Protein AF-A0A7U9X0A5-F1 (afdb_monomer)

Secondary structure (DSSP, 8-state):
-----------------EEE-----HHHHHHHHHHHHHHHTTT----EEEEEEEEEEEEEEE-SHHHHHHHHHHHTT-GGGGGG--GGGGG-EEEEE-TTS-SEEEEE--SHHHHHHHHHHHHHHHHHHT--STT-EEEEEEEEEEE--GGGHHHHEEEETTEEEE-----HHHHHHHHHHHHHHHHHHHHHT---TTS-HHHHHHHTTTTEEEEEEEEEEEEEEEEETTEEEEEEEEEEEE----

Nearest PDB structures (foldseek):
  1nez-assembly1_A  TM=1.675E-01  e=3.669E-01  unclassified
  5wdh-assembly1_A  TM=2.505E-01  e=3.250E+00  Homo sapiens
  1goj-assembly1_A  TM=2.336E-01  e=1.297E+00  Neurospora crassa
  5x3e-assembly2_B  TM=2.684E-01  e=3.860E+00  Caenorhabditis elegans
  6d7g-assembly1_A-2  TM=1.751E-01  e=2.897E+00  Homo sapiens

Structure (mmCIF, N/CA/C/O backbone):
data_AF-A0A7U9X0A5-F1
#
_entry.id   AF-A0A7U9X0A5-F1
#
loop_
_atom_site.group_PDB
_atom_site.id
_atom_site.type_symbol
_atom_site.label_atom_id
_atom_site.label_alt_id
_atom_site.label_comp_id
_atom_site.label_asym_id
_atom_site.label_entity_id
_atom_site.label_seq_id
_atom_site.pdbx_PDB_ins_code
_atom_site.Cartn_x
_atom_site.Cartn_y
_atom_site.Cartn_z
_atom_site.occupancy
_atom_site.B_iso_or_equiv
_atom_site.auth_seq_id
_atom_site.auth_comp_id
_atom_site.auth_asym_id
_atom_site.auth_atom_id
_atom_site.pdbx_PDB_model_num
ATOM 1 N N . MET A 1 1 ? -25.860 8.024 -8.925 1.00 25.98 1 MET A N 1
ATOM 2 C CA . MET A 1 1 ? -25.236 6.968 -8.101 1.00 25.98 1 MET A CA 1
ATOM 3 C C . MET A 1 1 ? -24.326 7.654 -7.106 1.00 25.98 1 MET A C 1
ATOM 5 O O . MET A 1 1 ? -23.393 8.323 -7.526 1.00 25.98 1 MET A O 1
ATOM 9 N N . SER A 1 2 ? -24.703 7.627 -5.829 1.00 25.66 2 SER A N 1
ATOM 10 C CA . SER A 1 2 ? -24.034 8.375 -4.763 1.00 25.66 2 SER A CA 1
ATOM 11 C C . SER A 1 2 ? -22.692 7.720 -4.450 1.00 25.66 2 SER A C 1
ATOM 13 O O . SER A 1 2 ? -22.654 6.605 -3.944 1.00 25.66 2 SER A O 1
ATOM 15 N N . GLN A 1 3 ? -21.599 8.389 -4.804 1.00 30.17 3 GLN A N 1
ATOM 16 C CA . GLN A 1 3 ? -20.241 7.975 -4.473 1.00 30.17 3 GLN A CA 1
ATOM 17 C C . GLN A 1 3 ? -20.017 8.362 -3.005 1.00 30.17 3 GLN A C 1
ATOM 19 O O . GLN A 1 3 ? -19.837 9.539 -2.694 1.00 30.17 3 GLN A O 1
ATOM 24 N N . TYR A 1 4 ? -20.151 7.404 -2.087 1.00 32.50 4 TYR A N 1
ATOM 25 C CA . TYR A 1 4 ? -19.920 7.637 -0.662 1.00 32.50 4 TYR A CA 1
ATOM 26 C C . TYR A 1 4 ? -18.446 8.001 -0.461 1.00 32.50 4 TYR A C 1
ATOM 28 O O . TYR A 1 4 ? -17.571 7.140 -0.479 1.00 32.50 4 TYR A O 1
ATOM 36 N N . ARG A 1 5 ? -18.153 9.294 -0.291 1.00 30.00 5 ARG A N 1
ATOM 37 C CA . ARG A 1 5 ? -16.843 9.749 0.176 1.00 30.00 5 ARG A CA 1
ATOM 38 C C . ARG A 1 5 ? -16.737 9.392 1.650 1.00 30.00 5 ARG A C 1
ATOM 40 O O . ARG A 1 5 ? -17.349 10.032 2.501 1.00 30.00 5 ARG A O 1
ATOM 47 N N . PHE A 1 6 ? -15.974 8.350 1.948 1.00 40.28 6 PHE A N 1
ATOM 48 C CA . PHE A 1 6 ? -15.554 8.078 3.310 1.00 40.28 6 PHE A CA 1
ATOM 49 C C . PHE A 1 6 ? -14.645 9.208 3.777 1.00 40.28 6 PHE A C 1
ATOM 51 O O . PHE A 1 6 ? -13.562 9.412 3.234 1.00 40.28 6 PHE A O 1
ATOM 58 N N . VAL A 1 7 ? -15.058 9.919 4.822 1.00 35.31 7 VAL A N 1
ATOM 59 C CA . VAL A 1 7 ? -14.105 10.686 5.615 1.00 35.31 7 VAL A CA 1
ATOM 60 C C . VAL A 1 7 ? -13.630 9.742 6.701 1.00 35.31 7 VAL A C 1
ATOM 62 O O . VAL A 1 7 ? -14.339 9.508 7.676 1.00 35.31 7 VAL A O 1
ATOM 65 N N . ALA A 1 8 ? -12.437 9.168 6.533 1.00 38.16 8 ALA A N 1
ATOM 66 C CA . ALA A 1 8 ? -11.788 8.383 7.581 1.00 38.16 8 ALA A CA 1
ATOM 67 C C . ALA A 1 8 ? -11.364 9.313 8.755 1.00 38.16 8 ALA A C 1
ATOM 69 O O . ALA A 1 8 ? -10.203 9.606 9.032 1.00 38.16 8 ALA A O 1
ATOM 70 N N . ALA A 1 9 ? -12.340 9.860 9.469 1.00 36.09 9 ALA A N 1
ATOM 71 C CA . ALA A 1 9 ? -12.124 10.825 10.526 1.00 36.09 9 ALA A CA 1
ATOM 72 C C . ALA A 1 9 ? -11.620 10.141 11.809 1.00 36.09 9 ALA A C 1
ATOM 74 O O . ALA A 1 9 ? -12.356 9.461 12.511 1.00 36.09 9 ALA A O 1
ATOM 75 N N . PHE A 1 10 ? -10.365 10.467 12.132 1.00 33.72 10 PHE A N 1
ATOM 76 C CA . PHE A 1 10 ? -9.770 10.562 13.469 1.00 33.72 10 PHE A CA 1
ATOM 77 C C . PHE A 1 10 ? -9.442 9.278 14.245 1.00 33.72 10 PHE A C 1
ATOM 79 O O . PHE A 1 10 ? -10.267 8.662 14.908 1.00 33.72 10 PHE A O 1
ATOM 86 N N . PHE A 1 11 ? -8.134 9.010 14.325 1.00 35.22 11 PHE A N 1
ATOM 87 C CA . PHE A 1 11 ? -7.533 8.094 15.288 1.00 35.22 11 PHE A CA 1
ATOM 88 C C . PHE A 1 11 ? -6.576 8.882 16.182 1.00 35.22 11 PHE A C 1
ATOM 90 O O . PHE A 1 11 ? -5.544 9.378 15.730 1.00 35.22 11 PHE A O 1
ATOM 97 N N . ILE A 1 12 ? -6.899 8.977 17.466 1.00 29.17 12 ILE A N 1
ATOM 98 C CA . ILE A 1 12 ? -5.938 9.330 18.516 1.00 29.17 12 ILE A CA 1
ATOM 99 C C . ILE A 1 12 ? -5.328 8.007 18.985 1.00 29.17 12 ILE A C 1
ATOM 101 O O . ILE A 1 12 ? -6.106 7.097 19.200 1.00 29.17 12 ILE A O 1
ATOM 105 N N . PHE A 1 13 ? -3.993 7.871 19.093 1.00 30.34 13 PHE A N 1
ATOM 106 C CA . PHE A 1 13 ? -3.278 7.109 20.149 1.00 30.34 13 PHE A CA 1
ATOM 107 C C . PHE A 1 13 ? -1.734 7.067 19.931 1.00 30.34 13 PHE A C 1
ATOM 109 O O . PHE A 1 13 ? -1.253 7.177 18.795 1.00 30.34 13 PHE A O 1
ATOM 116 N N . PRO A 1 14 ? -0.940 6.925 21.020 1.00 25.47 14 PRO A N 1
ATOM 117 C CA . PRO A 1 14 ? 0.512 7.118 21.067 1.00 25.47 14 PRO A CA 1
ATOM 118 C C . PRO A 1 14 ? 1.315 5.902 20.573 1.00 25.47 14 PRO A C 1
ATOM 120 O O . PRO A 1 14 ? 0.864 4.761 20.619 1.00 25.47 14 PRO A O 1
ATOM 123 N N . GLY A 1 15 ? 2.557 6.154 20.146 1.00 33.72 15 GLY A N 1
ATOM 124 C CA . GLY A 1 15 ? 3.580 5.128 19.891 1.00 33.72 15 GLY A CA 1
ATOM 125 C C . GLY A 1 15 ? 3.730 4.745 18.419 1.00 33.72 15 GLY A C 1
ATOM 126 O O . GLY A 1 15 ? 2.750 4.692 17.684 1.00 33.72 15 GLY A O 1
ATOM 127 N N . GLN A 1 16 ? 4.962 4.553 17.949 1.00 36.62 16 GLN A N 1
ATOM 128 C CA . GLN A 1 16 ? 5.309 4.159 16.577 1.00 36.62 16 GLN A CA 1
ATOM 129 C C . GLN A 1 16 ? 5.540 2.640 16.565 1.00 36.62 16 GLN A C 1
ATOM 131 O O . GLN A 1 16 ? 6.326 2.137 17.364 1.00 36.62 16 GLN A O 1
ATOM 136 N N . CYS A 1 17 ? 4.833 1.890 15.715 1.00 41.81 17 CYS A N 1
ATOM 137 C CA . CYS A 1 17 ? 5.090 0.4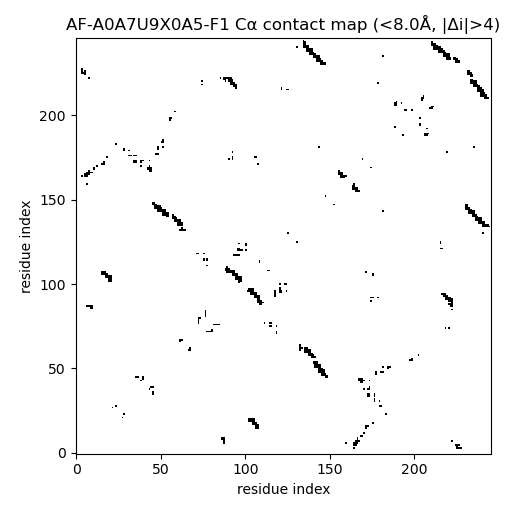58 15.522 1.00 41.81 17 CYS A CA 1
ATOM 138 C C . CYS A 1 17 ? 5.705 0.252 14.138 1.00 41.81 17 CYS A C 1
ATOM 140 O O . CYS A 1 17 ? 5.207 0.805 13.159 1.00 41.81 17 CYS A O 1
ATOM 142 N N . ILE A 1 18 ? 6.781 -0.530 14.080 1.00 46.38 18 ILE A N 1
ATOM 143 C CA . ILE A 1 18 ? 7.518 -0.855 12.859 1.00 46.38 18 ILE A CA 1
ATOM 144 C C . ILE A 1 18 ? 7.377 -2.362 12.630 1.00 46.38 18 ILE A C 1
ATOM 146 O O . ILE A 1 18 ? 7.748 -3.153 13.498 1.00 46.38 18 ILE A O 1
ATOM 150 N N . GLY A 1 19 ? 6.829 -2.760 11.484 1.00 47.59 19 GLY A N 1
ATOM 151 C CA . GLY A 1 19 ? 6.839 -4.141 11.006 1.00 47.59 19 GLY A CA 1
ATOM 152 C C . GLY A 1 19 ? 8.071 -4.392 10.136 1.00 47.59 19 GLY A C 1
ATOM 153 O O . GLY A 1 19 ? 8.461 -3.533 9.354 1.00 47.59 19 GLY A O 1
ATOM 154 N N . LYS A 1 20 ? 8.711 -5.556 10.251 1.00 46.59 20 LYS A N 1
ATOM 155 C CA . LYS A 1 20 ? 9.720 -6.000 9.271 1.00 46.59 20 LYS A CA 1
ATOM 156 C C . LYS A 1 20 ? 9.027 -6.828 8.192 1.00 46.59 20 LYS A C 1
ATOM 158 O O . LYS A 1 20 ? 8.093 -7.558 8.525 1.00 46.59 20 LYS A O 1
ATOM 163 N N . ARG A 1 21 ? 9.502 -6.776 6.941 1.00 47.75 21 ARG A N 1
ATOM 164 C CA . ARG A 1 21 ? 9.106 -7.760 5.923 1.00 47.75 21 ARG A CA 1
ATOM 165 C C . ARG A 1 21 ? 9.516 -9.151 6.423 1.00 47.75 21 ARG A C 1
ATOM 167 O O . ARG A 1 21 ? 10.704 -9.429 6.545 1.00 47.75 21 ARG A O 1
ATOM 174 N N . LYS A 1 22 ? 8.544 -9.997 6.766 1.00 47.34 22 LYS A N 1
ATOM 175 C CA . LYS A 1 22 ? 8.751 -11.436 6.965 1.00 47.34 22 LYS A CA 1
ATOM 176 C C . LYS A 1 22 ? 8.227 -12.146 5.716 1.00 47.34 22 LYS A C 1
ATOM 178 O O . LYS A 1 22 ? 7.193 -11.746 5.181 1.00 47.34 22 LYS A O 1
ATOM 183 N N . GLU A 1 23 ? 8.930 -13.167 5.237 1.00 47.38 23 GLU A N 1
ATOM 184 C CA . GLU A 1 23 ? 8.312 -14.138 4.330 1.00 47.38 23 GLU A CA 1
ATOM 185 C C . GLU A 1 23 ? 7.099 -14.732 5.048 1.00 47.38 23 GLU A C 1
ATOM 187 O O . GLU A 1 23 ? 7.194 -15.156 6.203 1.00 47.38 23 GLU A O 1
ATOM 192 N N . GLY A 1 24 ? 5.933 -14.644 4.408 1.00 47.75 24 GLY A N 1
ATOM 193 C CA . GLY A 1 24 ? 4.658 -15.023 5.001 1.00 47.75 24 GLY A CA 1
ATOM 194 C C . GLY A 1 24 ? 4.556 -16.535 5.138 1.00 47.75 24 GLY A C 1
ATOM 195 O O . GLY A 1 24 ? 3.921 -17.184 4.323 1.00 47.75 24 GLY A O 1
ATOM 196 N N . ASN A 1 25 ? 5.173 -17.112 6.167 1.00 53.12 25 ASN A N 1
ATOM 197 C CA . ASN A 1 25 ? 4.870 -18.478 6.580 1.00 53.12 25 ASN A CA 1
ATOM 198 C C . ASN A 1 25 ? 3.527 -18.479 7.339 1.00 53.12 25 ASN A C 1
ATOM 200 O O . ASN A 1 25 ? 3.235 -17.537 8.083 1.00 53.12 25 ASN A O 1
ATOM 204 N N . VAL A 1 26 ? 2.724 -19.537 7.203 1.00 59.81 26 VAL A N 1
ATOM 205 C CA . VAL A 1 26 ? 1.420 -19.740 7.867 1.00 59.8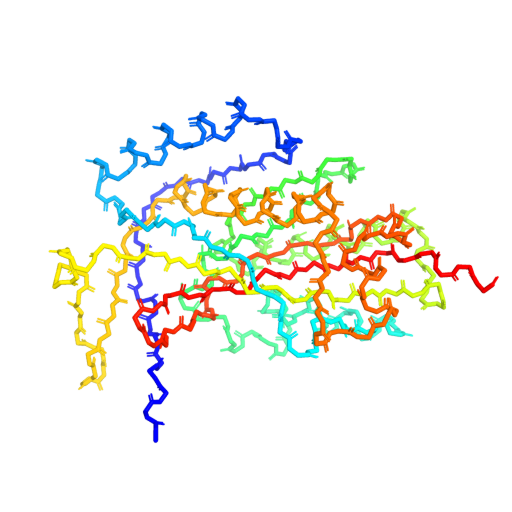1 26 VAL A CA 1
ATOM 206 C C . VAL A 1 26 ? 1.505 -19.498 9.380 1.00 59.81 26 VAL A C 1
ATOM 208 O O . VAL A 1 26 ? 0.585 -18.950 9.990 1.00 59.81 26 VAL A O 1
ATOM 211 N N . GLU A 1 27 ? 2.633 -19.849 9.994 1.00 56.19 27 GLU A N 1
ATOM 212 C CA . GLU A 1 27 ? 2.883 -19.636 11.421 1.00 56.19 27 GLU A CA 1
ATOM 213 C C . GLU A 1 27 ? 2.967 -18.143 11.801 1.00 56.19 27 GLU A C 1
ATOM 215 O O . GLU A 1 27 ? 2.469 -17.738 12.853 1.00 56.19 27 GLU A O 1
ATOM 220 N N . SER A 1 28 ? 3.477 -17.297 10.898 1.00 78.12 28 SER A N 1
ATOM 221 C CA . SER A 1 28 ? 3.539 -15.841 11.080 1.00 78.12 28 SER A CA 1
ATOM 222 C C . SER A 1 28 ? 2.160 -15.176 10.982 1.00 78.12 28 SER A C 1
ATOM 224 O O . SER A 1 28 ? 1.847 -14.303 11.792 1.00 78.12 28 SER A O 1
ATOM 226 N N . LEU A 1 29 ? 1.286 -15.634 10.076 1.00 88.94 29 LEU A N 1
ATOM 227 C CA . LEU A 1 29 ? -0.079 -15.105 9.951 1.00 88.94 29 LEU A CA 1
ATOM 228 C C . LEU A 1 29 ? -0.956 -15.485 11.146 1.00 88.94 29 LEU A C 1
ATOM 230 O O . LEU A 1 29 ? -1.768 -14.677 11.597 1.00 88.94 29 LEU A O 1
ATOM 234 N N . ARG A 1 30 ? -0.756 -16.674 11.731 1.00 88.75 30 ARG A N 1
ATOM 235 C CA . ARG A 1 30 ? -1.430 -17.065 12.983 1.00 88.75 30 ARG A CA 1
ATOM 236 C C . ARG A 1 30 ? -1.043 -16.150 14.143 1.00 88.75 30 ARG A C 1
ATOM 238 O O . ARG A 1 30 ? -1.904 -15.773 14.938 1.00 88.75 30 ARG A O 1
ATOM 245 N N . GLU A 1 31 ? 0.233 -15.776 14.246 1.00 91.12 31 GLU A N 1
ATOM 246 C CA . GLU A 1 31 ? 0.695 -14.817 15.253 1.00 91.12 31 GLU A CA 1
ATOM 247 C C . GLU A 1 31 ? 0.065 -13.434 15.032 1.00 91.12 31 GLU A C 1
ATOM 249 O O . GLU A 1 31 ? -0.472 -12.844 15.975 1.00 91.12 31 GLU A O 1
ATOM 254 N N . VAL A 1 32 ? 0.054 -12.954 13.783 1.00 92.12 32 VAL A N 1
ATOM 255 C CA . VAL A 1 32 ? -0.601 -11.694 13.397 1.00 92.12 32 VAL A CA 1
ATOM 256 C C . VAL A 1 32 ? -2.086 -11.722 13.755 1.00 92.12 32 VAL A C 1
ATOM 258 O O . VAL A 1 32 ? -2.562 -10.792 14.406 1.00 92.12 32 VAL A O 1
ATOM 261 N N . LYS A 1 33 ? -2.803 -12.812 13.450 1.00 93.50 33 LYS A N 1
ATOM 262 C CA . LYS A 1 33 ? -4.213 -12.996 13.826 1.00 93.50 33 LYS A CA 1
ATOM 263 C C . LYS A 1 33 ? -4.424 -12.841 15.331 1.00 93.50 33 LYS A C 1
ATOM 265 O O . LYS A 1 33 ? -5.250 -12.042 15.756 1.00 93.50 33 LYS A O 1
ATOM 270 N N . ARG A 1 34 ? -3.617 -13.524 16.150 1.00 94.19 34 ARG A N 1
ATOM 271 C CA . ARG A 1 34 ? -3.688 -13.426 17.621 1.00 94.19 34 ARG A CA 1
ATOM 272 C C . ARG A 1 34 ? -3.387 -12.019 18.135 1.00 94.19 34 ARG A C 1
ATOM 274 O O . ARG A 1 34 ? -3.862 -11.632 19.203 1.00 94.19 34 ARG A O 1
ATOM 281 N N . VAL A 1 35 ? -2.521 -11.263 17.458 1.00 93.44 35 VAL A N 1
ATOM 282 C CA . VAL A 1 35 ? -2.295 -9.845 17.777 1.00 93.44 35 VAL A CA 1
ATOM 283 C C . VAL A 1 35 ? -3.548 -9.041 17.443 1.00 93.44 35 VAL A C 1
ATOM 285 O O . VAL A 1 35 ? -4.030 -8.327 18.316 1.00 93.44 35 VAL A O 1
ATOM 288 N N . MET A 1 36 ? -4.099 -9.193 16.239 1.00 94.25 36 MET A N 1
ATOM 289 C CA . MET A 1 36 ? -5.300 -8.476 15.801 1.00 94.25 36 MET A CA 1
ATOM 290 C C . MET A 1 36 ? -6.502 -8.759 16.710 1.00 94.25 36 MET A C 1
ATOM 292 O O . MET A 1 36 ? -7.107 -7.816 17.200 1.00 94.25 36 MET A O 1
ATOM 296 N N . GLU A 1 37 ? -6.773 -10.017 17.067 1.00 94.75 37 GLU A N 1
ATOM 297 C CA . GLU A 1 37 ? -7.844 -10.395 18.007 1.00 94.75 37 GLU A CA 1
ATOM 298 C C . GLU A 1 37 ? -7.689 -9.723 19.383 1.00 94.75 37 GLU A C 1
ATOM 300 O O . GLU A 1 37 ? -8.666 -9.292 19.998 1.00 94.75 37 GLU A O 1
ATOM 305 N N . ARG A 1 38 ? -6.454 -9.599 19.889 1.00 94.81 38 ARG A N 1
ATOM 306 C CA . ARG A 1 38 ? -6.182 -8.887 21.149 1.00 94.81 38 ARG A CA 1
ATOM 307 C C . ARG A 1 38 ? -6.391 -7.387 21.021 1.00 94.81 38 ARG A C 1
ATOM 309 O O . ARG A 1 38 ? -6.828 -6.761 21.978 1.00 94.81 38 ARG A O 1
ATOM 316 N N . GLU A 1 39 ? -6.043 -6.806 19.883 1.00 93.50 39 GLU A N 1
ATOM 317 C CA . GLU A 1 39 ? -6.238 -5.380 19.627 1.00 93.50 39 GLU A CA 1
ATOM 318 C C . GLU A 1 39 ? -7.719 -5.055 19.370 1.00 93.50 39 GLU A C 1
ATOM 320 O O . GLU A 1 39 ? -8.176 -3.995 19.794 1.00 93.50 39 GLU A O 1
ATOM 325 N N . ALA A 1 40 ? -8.491 -5.991 18.806 1.00 91.31 40 ALA A N 1
ATOM 326 C CA . ALA A 1 40 ? -9.948 -5.903 18.715 1.00 91.31 40 ALA A CA 1
ATOM 327 C C . ALA A 1 40 ? -10.597 -5.880 20.106 1.00 91.31 40 ALA A C 1
ATOM 329 O O . ALA A 1 40 ? -11.370 -4.980 20.420 1.00 91.31 40 ALA A O 1
ATOM 330 N N . LYS A 1 41 ? -10.166 -6.771 21.013 1.00 92.81 41 LYS A N 1
ATOM 331 C CA . LYS A 1 41 ? -10.586 -6.752 22.431 1.00 92.81 41 LYS A CA 1
ATOM 332 C C . LYS A 1 41 ? -10.244 -5.445 23.164 1.00 92.81 41 LYS A C 1
ATOM 334 O O . LYS A 1 41 ? -10.842 -5.159 24.193 1.00 92.81 41 LYS A O 1
ATOM 339 N N . LYS A 1 42 ? -9.286 -4.659 22.657 1.00 91.88 42 LYS A N 1
ATOM 340 C CA . LYS A 1 42 ? -8.918 -3.330 23.182 1.00 91.88 42 LYS A CA 1
ATOM 341 C C . LYS A 1 42 ? -9.661 -2.175 22.498 1.00 91.88 42 LYS A C 1
ATOM 343 O O . LYS A 1 42 ? -9.312 -1.023 22.734 1.00 91.88 42 LYS A O 1
ATOM 348 N N . GLY A 1 43 ? -10.646 -2.469 21.650 1.00 86.94 43 GLY A N 1
ATOM 349 C CA . GLY A 1 43 ? -11.473 -1.470 20.975 1.00 86.94 43 GLY A CA 1
ATOM 350 C C . GLY A 1 43 ? -11.079 -1.173 19.529 1.00 86.94 43 GLY A C 1
ATOM 351 O O . GLY A 1 43 ? -11.627 -0.241 18.949 1.00 86.94 43 GLY A O 1
ATOM 352 N N . SER A 1 44 ? -10.156 -1.935 18.923 1.00 88.00 44 SER A N 1
ATOM 353 C CA . SER A 1 44 ? -10.009 -1.868 17.462 1.00 88.00 44 SER A CA 1
ATOM 354 C C . SER A 1 44 ? -11.228 -2.506 16.786 1.00 88.00 44 SER A C 1
ATOM 356 O O . SER A 1 44 ? -11.708 -3.550 17.217 1.00 88.00 44 SER A O 1
ATOM 358 N N . CYS A 1 45 ? -11.711 -1.900 15.710 1.00 86.44 45 CYS A N 1
ATOM 359 C CA . CYS A 1 45 ? -12.711 -2.456 14.825 1.00 86.44 45 CYS A CA 1
ATOM 360 C C . CYS A 1 45 ? -12.187 -3.780 14.263 1.00 86.44 45 CYS A C 1
ATOM 362 O O . CYS A 1 45 ? -11.083 -3.798 13.706 1.00 86.44 45 CYS A O 1
ATOM 364 N N . PRO A 1 46 ? -12.954 -4.874 14.384 1.00 88.56 46 PRO A N 1
ATOM 365 C CA . PRO A 1 46 ? -12.563 -6.195 13.914 1.00 88.56 46 PRO A CA 1
ATOM 366 C C . PRO A 1 46 ? -12.707 -6.317 12.385 1.00 88.56 46 PRO A C 1
ATOM 368 O O . PRO A 1 46 ? -13.335 -7.239 11.877 1.00 88.56 46 PRO A O 1
ATOM 371 N N . LEU A 1 47 ? -12.143 -5.364 11.639 1.00 88.75 47 LEU A N 1
ATOM 372 C CA . LEU A 1 47 ? -12.091 -5.408 10.183 1.00 88.75 47 LEU A CA 1
ATOM 373 C C . LEU A 1 47 ? -11.223 -6.599 9.750 1.00 88.75 47 LEU A C 1
ATOM 375 O O . LEU A 1 47 ? -10.142 -6.809 10.313 1.00 88.75 47 LEU A O 1
ATOM 379 N N . MET A 1 48 ? -11.679 -7.367 8.765 1.00 90.44 48 MET A N 1
ATOM 380 C CA . MET A 1 48 ? -11.003 -8.581 8.308 1.00 90.44 48 MET A CA 1
ATOM 381 C C . MET A 1 48 ? -10.647 -8.469 6.833 1.00 90.44 48 MET A C 1
ATOM 383 O O . MET A 1 48 ? -11.466 -8.030 6.039 1.00 90.44 48 MET A O 1
ATOM 387 N N . PHE A 1 49 ? -9.436 -8.879 6.458 1.00 93.56 49 PHE A N 1
ATOM 388 C CA . PHE A 1 49 ? -9.111 -9.086 5.048 1.00 93.56 49 PHE A CA 1
ATOM 389 C C . PHE A 1 49 ? -9.961 -10.231 4.491 1.00 93.56 49 PHE A C 1
ATOM 391 O O . PHE A 1 49 ? -10.070 -11.272 5.140 1.00 93.56 49 PHE A O 1
ATOM 398 N N . ASP A 1 50 ? -10.533 -10.018 3.311 1.00 94.44 50 ASP A N 1
ATOM 399 C CA . ASP A 1 50 ? -11.367 -10.991 2.609 1.00 94.44 50 ASP A CA 1
ATOM 400 C C . ASP A 1 50 ? -10.644 -11.542 1.390 1.00 94.44 50 ASP A C 1
ATOM 402 O O . ASP A 1 50 ? -10.228 -12.701 1.358 1.00 94.44 50 ASP A O 1
ATOM 406 N N . ARG A 1 51 ? -10.425 -10.669 0.406 1.00 94.12 51 ARG A N 1
ATOM 407 C CA . ARG A 1 51 ? -9.862 -11.044 -0.882 1.00 94.12 51 ARG A CA 1
ATOM 408 C C . ARG A 1 51 ? -9.076 -9.912 -1.516 1.00 94.12 51 ARG A C 1
ATOM 410 O O . ARG A 1 51 ? -9.100 -8.756 -1.089 1.00 94.12 51 ARG A O 1
ATOM 417 N N . LEU A 1 52 ? -8.364 -10.301 -2.558 1.00 94.50 52 LEU A N 1
ATOM 418 C CA . LEU A 1 52 ? -7.529 -9.452 -3.378 1.00 94.50 52 LEU A CA 1
ATOM 419 C C . LEU A 1 52 ? -8.106 -9.426 -4.792 1.00 94.50 52 LEU A C 1
ATOM 421 O O . LEU A 1 52 ? -8.432 -10.477 -5.338 1.00 94.50 52 LEU A O 1
ATOM 425 N N . GLU A 1 53 ? -8.214 -8.239 -5.379 1.00 94.44 53 GLU A N 1
ATOM 426 C CA . GLU A 1 53 ? -8.764 -8.047 -6.719 1.00 94.44 53 GLU A CA 1
ATOM 427 C C . GLU A 1 53 ? -7.798 -7.242 -7.594 1.00 94.44 53 GLU A C 1
ATOM 429 O O . GLU A 1 53 ? -7.283 -6.191 -7.195 1.00 94.44 53 GLU A O 1
ATOM 434 N N . PHE A 1 54 ? -7.583 -7.722 -8.818 1.00 94.31 54 PHE A N 1
ATOM 435 C CA . PHE A 1 54 ? -6.927 -6.957 -9.872 1.00 94.31 54 PHE A CA 1
ATOM 436 C C . PHE A 1 54 ? -7.988 -6.198 -10.666 1.00 94.31 54 PHE A C 1
ATOM 438 O O . PHE A 1 54 ? -8.929 -6.802 -11.180 1.00 94.31 54 PHE A O 1
ATOM 445 N N . GLY A 1 55 ? -7.821 -4.879 -10.779 1.00 90.50 55 GLY A N 1
ATOM 446 C CA . GLY A 1 55 ? -8.674 -4.049 -11.629 1.00 90.50 55 GLY A CA 1
ATOM 447 C C . GLY A 1 55 ? -8.501 -4.360 -13.120 1.00 90.50 55 GLY A C 1
ATOM 448 O O . GLY A 1 55 ? -7.787 -5.283 -13.507 1.00 90.50 55 GLY A O 1
ATOM 449 N N . THR A 1 56 ? -9.133 -3.555 -13.974 1.00 88.94 56 THR A N 1
ATOM 450 C CA . THR A 1 56 ? -9.053 -3.708 -15.438 1.00 88.94 56 THR A CA 1
ATOM 451 C C . THR A 1 56 ? -7.719 -3.266 -16.033 1.00 88.94 56 THR A C 1
ATOM 453 O O . THR A 1 56 ? -7.372 -3.708 -17.117 1.00 88.94 56 THR A O 1
ATOM 456 N N . ASN A 1 57 ? -6.994 -2.373 -15.356 1.00 90.69 57 ASN A N 1
ATOM 457 C CA . ASN A 1 57 ? -5.657 -1.930 -15.754 1.00 90.69 57 ASN A CA 1
ATOM 458 C C . ASN A 1 57 ? -4.755 -1.840 -14.510 1.00 90.69 57 ASN A C 1
ATOM 460 O O . ASN A 1 57 ? -4.489 -0.741 -14.010 1.00 90.69 57 ASN A O 1
ATOM 464 N N . PRO A 1 58 ? -4.370 -2.991 -13.933 1.00 94.00 58 PRO A N 1
ATOM 465 C CA . PRO A 1 58 ? -3.650 -3.030 -12.668 1.00 94.00 58 PRO A CA 1
ATOM 466 C C . PRO A 1 58 ? -2.164 -2.687 -12.821 1.00 94.00 58 PRO A C 1
ATOM 468 O O . PRO A 1 58 ? -1.509 -2.441 -11.812 1.00 94.00 58 PRO A O 1
ATOM 471 N N . PHE A 1 59 ? -1.627 -2.643 -14.045 1.00 93.94 59 PHE A N 1
ATOM 472 C CA . PHE A 1 59 ? -0.210 -2.407 -14.312 1.00 93.94 59 PHE A CA 1
ATOM 473 C C . PHE A 1 59 ? 0.007 -1.144 -15.142 1.00 93.94 59 PHE A C 1
ATOM 475 O O . PHE A 1 59 ? -0.556 -0.979 -16.217 1.00 93.94 59 PHE A O 1
ATOM 482 N N . GLN A 1 60 ? 0.887 -0.263 -14.674 1.00 93.25 60 GLN A N 1
ATOM 483 C CA . GLN A 1 60 ? 1.280 0.944 -15.396 1.00 93.25 60 GLN A CA 1
ATOM 484 C C . GLN A 1 60 ? 2.798 1.000 -15.538 1.00 93.25 60 GLN A C 1
ATOM 486 O O . GLN A 1 60 ? 3.525 0.970 -14.544 1.00 93.25 60 GLN A O 1
ATOM 491 N N . THR A 1 61 ? 3.287 1.111 -16.770 1.00 91.31 61 THR A N 1
ATOM 492 C CA . THR A 1 61 ? 4.720 1.274 -17.035 1.00 91.31 61 THR A CA 1
ATOM 493 C C . THR A 1 61 ? 5.181 2.680 -16.648 1.00 91.31 61 THR A C 1
ATOM 495 O O . THR A 1 61 ? 4.528 3.677 -16.963 1.00 91.31 61 THR A O 1
ATOM 498 N N . VAL A 1 62 ? 6.331 2.769 -15.986 1.00 91.69 62 VAL A N 1
ATOM 499 C CA . VAL A 1 62 ? 6.994 4.024 -15.623 1.00 91.69 62 VAL A CA 1
ATOM 500 C C . VAL A 1 62 ? 8.256 4.153 -16.472 1.00 91.69 62 VAL A C 1
ATOM 502 O O . VAL A 1 62 ? 9.223 3.427 -16.273 1.00 91.69 62 VAL A O 1
ATOM 505 N N . THR A 1 63 ? 8.234 5.071 -17.436 1.00 89.06 63 THR A N 1
ATOM 506 C CA . THR A 1 63 ? 9.238 5.150 -18.513 1.00 89.06 63 THR A CA 1
ATOM 507 C C . THR A 1 63 ? 10.333 6.193 -18.281 1.00 89.06 63 THR A C 1
ATOM 509 O O . THR A 1 63 ? 11.184 6.378 -19.142 1.00 89.06 63 THR A O 1
ATOM 512 N N . SER A 1 64 ? 10.309 6.932 -17.167 1.00 91.88 64 SER A N 1
ATOM 513 C CA . SER A 1 64 ? 11.326 7.952 -16.880 1.00 91.88 64 SER A CA 1
ATOM 514 C C . SER A 1 64 ? 11.496 8.228 -15.388 1.00 91.88 64 SER A C 1
ATOM 516 O O . SER A 1 64 ? 10.640 7.882 -14.562 1.00 91.88 64 SER A O 1
ATOM 518 N N . GLU A 1 65 ? 12.596 8.901 -15.046 1.00 92.69 65 GLU A N 1
ATOM 519 C CA . GLU A 1 65 ? 12.870 9.358 -13.685 1.00 92.69 65 GLU A CA 1
ATOM 520 C C . GLU A 1 65 ? 11.828 10.366 -13.197 1.00 92.69 65 GLU A C 1
ATOM 522 O O . GLU A 1 65 ? 11.353 10.258 -12.067 1.00 92.69 65 GLU A O 1
ATOM 527 N N . GLU A 1 66 ? 11.422 11.302 -14.053 1.00 93.88 66 GLU A N 1
ATOM 528 C CA . GLU A 1 66 ? 10.406 12.305 -13.736 1.00 93.88 66 GLU A CA 1
ATOM 529 C C . GLU A 1 66 ? 9.067 11.637 -13.440 1.00 93.88 66 GLU A C 1
ATOM 531 O O . GLU A 1 66 ? 8.399 12.000 -12.467 1.00 93.88 66 GLU A O 1
ATOM 536 N N . LYS A 1 67 ? 8.690 10.623 -14.234 1.00 94.12 67 LYS A N 1
ATOM 537 C CA . LYS A 1 67 ? 7.440 9.897 -14.014 1.00 94.12 67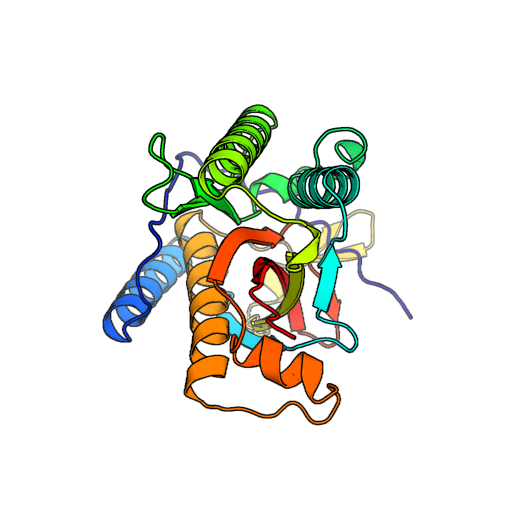 LYS A CA 1
ATOM 538 C C . LYS A 1 67 ? 7.477 9.092 -12.720 1.00 94.12 67 LYS A C 1
ATOM 540 O O . LYS A 1 67 ? 6.501 9.098 -11.971 1.00 94.12 67 LYS A O 1
ATOM 545 N N . LEU A 1 68 ? 8.602 8.442 -12.417 1.00 95.38 68 LEU A N 1
ATOM 546 C CA . LEU A 1 68 ? 8.792 7.755 -11.140 1.00 95.38 68 LEU A CA 1
ATOM 547 C C . LEU A 1 68 ? 8.677 8.733 -9.964 1.00 95.38 68 LEU A C 1
ATOM 549 O O . LEU A 1 68 ? 8.004 8.443 -8.975 1.00 95.38 68 LEU A O 1
ATOM 553 N N . ASP A 1 69 ? 9.319 9.893 -10.064 1.00 95.75 69 ASP A N 1
ATOM 554 C CA . ASP A 1 69 ? 9.280 10.916 -9.026 1.00 95.75 69 ASP A CA 1
ATOM 555 C C . ASP A 1 69 ? 7.879 11.495 -8.819 1.00 95.75 69 ASP A C 1
ATOM 557 O O . ASP A 1 69 ? 7.515 11.806 -7.681 1.00 95.75 69 ASP A O 1
ATOM 561 N N . GLU A 1 70 ? 7.096 11.625 -9.889 1.00 96.62 70 GLU A N 1
ATOM 562 C CA . GLU A 1 70 ? 5.686 11.998 -9.830 1.00 96.62 70 GLU A CA 1
ATOM 563 C C . GLU A 1 70 ? 4.863 10.929 -9.096 1.00 96.62 70 GLU A C 1
ATOM 565 O O . GLU A 1 70 ? 4.161 11.258 -8.138 1.00 96.62 70 GLU A O 1
ATOM 570 N N . VAL A 1 71 ? 5.002 9.651 -9.472 1.00 96.94 71 VAL A N 1
ATOM 571 C CA . VAL A 1 71 ? 4.297 8.527 -8.825 1.00 96.94 71 VAL A CA 1
ATOM 572 C C . VAL A 1 71 ? 4.642 8.452 -7.338 1.00 96.94 71 VAL A C 1
ATOM 574 O O . VAL A 1 71 ? 3.749 8.369 -6.494 1.00 96.94 71 VAL A O 1
ATOM 577 N N . LEU A 1 72 ? 5.927 8.532 -6.985 1.00 97.88 72 LEU A N 1
ATOM 578 C CA . LEU A 1 72 ? 6.369 8.515 -5.590 1.00 97.88 72 LEU A CA 1
ATOM 579 C C . LEU A 1 72 ? 5.840 9.721 -4.808 1.00 97.88 72 LEU A C 1
ATOM 581 O O . LEU A 1 72 ? 5.423 9.572 -3.656 1.00 97.88 72 LEU A O 1
ATOM 585 N N . ALA A 1 73 ? 5.837 10.912 -5.414 1.00 97.06 73 ALA A N 1
ATOM 586 C CA . ALA A 1 73 ? 5.272 12.101 -4.790 1.00 97.06 73 ALA A CA 1
ATOM 587 C C . ALA A 1 73 ? 3.760 11.960 -4.574 1.00 97.06 73 ALA A C 1
ATOM 589 O O . ALA A 1 73 ? 3.268 12.373 -3.526 1.00 97.06 73 ALA A O 1
ATOM 590 N N . TRP A 1 74 ? 3.036 11.336 -5.503 1.00 97.12 74 TRP A N 1
ATOM 591 C CA . TRP A 1 74 ? 1.612 11.058 -5.352 1.00 97.12 74 TRP A CA 1
ATOM 592 C C . TRP A 1 74 ? 1.337 10.036 -4.239 1.00 97.12 74 TRP A C 1
ATOM 594 O O . TRP A 1 74 ? 0.566 10.341 -3.326 1.00 97.12 74 TRP A O 1
ATOM 604 N N . LEU A 1 75 ? 2.015 8.881 -4.235 1.00 96.75 75 LEU A N 1
ATOM 605 C CA . LEU A 1 75 ? 1.850 7.830 -3.215 1.00 96.75 75 LEU A CA 1
ATOM 606 C C . LEU A 1 75 ? 2.158 8.335 -1.796 1.00 96.75 75 LEU A C 1
ATOM 608 O O . LEU A 1 75 ? 1.473 7.998 -0.828 1.00 96.75 75 LEU A O 1
ATOM 612 N N . LEU A 1 76 ? 3.188 9.172 -1.660 1.00 96.81 76 LEU A N 1
ATOM 613 C CA . LEU A 1 76 ? 3.593 9.761 -0.383 1.00 96.81 76 LEU A CA 1
ATOM 614 C C . LEU A 1 76 ? 2.877 11.085 -0.080 1.00 96.81 76 LEU A C 1
ATOM 616 O O . LEU A 1 76 ? 3.122 11.672 0.976 1.00 96.81 76 LEU A O 1
ATOM 620 N N . ARG A 1 77 ? 2.012 11.583 -0.975 1.00 95.81 77 ARG A N 1
ATOM 621 C CA . ARG A 1 77 ? 1.322 12.883 -0.867 1.00 95.81 77 ARG A CA 1
ATOM 622 C C . ARG A 1 77 ? 2.300 14.033 -0.558 1.00 95.81 77 ARG A C 1
ATOM 624 O O . ARG A 1 77 ? 2.130 14.796 0.399 1.00 95.81 77 ARG A O 1
ATOM 631 N N . LEU A 1 78 ? 3.389 14.093 -1.321 1.00 95.56 78 LEU A N 1
ATOM 632 C CA . LEU A 1 78 ? 4.469 15.082 -1.246 1.00 95.56 78 LEU A CA 1
ATOM 633 C C . LEU A 1 78 ? 4.409 16.054 -2.434 1.00 95.56 78 LEU A C 1
ATOM 635 O O . LEU A 1 78 ? 3.637 15.867 -3.370 1.00 95.56 78 LEU A O 1
ATOM 639 N N . LYS A 1 79 ? 5.258 17.091 -2.413 1.00 94.31 79 LYS A N 1
ATOM 640 C CA . LYS A 1 79 ? 5.357 18.103 -3.483 1.00 94.31 79 LYS A CA 1
ATOM 641 C C . LYS A 1 79 ? 3.969 18.693 -3.818 1.00 94.31 79 LYS A C 1
ATOM 643 O O . LYS A 1 79 ? 3.258 19.109 -2.903 1.00 94.31 79 LYS A O 1
ATOM 648 N N . SER A 1 80 ? 3.574 18.707 -5.092 1.00 93.19 80 SER A N 1
ATOM 649 C CA . SER A 1 80 ? 2.261 19.165 -5.576 1.00 93.19 80 SER A CA 1
ATOM 650 C C . SER A 1 80 ? 1.079 18.356 -5.025 1.00 93.19 80 SER A C 1
ATOM 652 O O . SER A 1 80 ? -0.036 18.861 -4.973 1.00 93.19 80 SER A O 1
ATOM 654 N N . PHE A 1 81 ? 1.309 17.132 -4.542 1.00 93.62 81 PHE A N 1
ATOM 655 C CA . PHE A 1 81 ? 0.268 16.252 -4.007 1.00 93.62 81 PHE A CA 1
ATOM 656 C C . PHE A 1 81 ? 0.021 16.432 -2.503 1.00 93.62 81 PHE A C 1
ATOM 658 O O . PHE A 1 81 ? -0.800 15.719 -1.930 1.00 93.62 81 PHE A O 1
ATOM 665 N N . ARG A 1 82 ? 0.688 17.393 -1.843 1.00 90.81 82 ARG A N 1
ATOM 666 C CA . ARG A 1 82 ? 0.477 17.683 -0.409 1.00 90.81 82 ARG A CA 1
ATOM 667 C C . ARG A 1 82 ? -0.973 18.034 -0.072 1.00 90.81 82 ARG A C 1
ATOM 669 O O . ARG A 1 82 ? -1.401 17.754 1.040 1.00 90.81 82 ARG A O 1
ATOM 676 N N . GLN A 1 83 ? -1.723 18.598 -1.018 1.00 87.19 83 GLN A N 1
ATOM 677 C CA . GLN A 1 83 ? -3.141 18.931 -0.839 1.00 87.19 83 GLN A CA 1
ATOM 678 C C . GLN A 1 83 ? -4.035 17.709 -0.580 1.00 87.19 83 GLN A C 1
ATOM 680 O O . GLN A 1 83 ? -5.077 17.845 0.044 1.00 87.19 83 GLN A O 1
ATOM 685 N N . TYR A 1 84 ? -3.604 16.521 -1.009 1.00 86.56 84 TYR A N 1
ATOM 686 C CA . TYR A 1 84 ? -4.309 15.260 -0.778 1.00 86.56 84 TYR A CA 1
ATOM 687 C C . TYR A 1 84 ? -3.910 14.597 0.554 1.00 86.56 84 TYR A C 1
ATOM 689 O O . TYR A 1 84 ? -4.425 13.541 0.901 1.00 86.56 84 TYR A O 1
ATOM 697 N N . ALA A 1 85 ? -2.969 15.181 1.308 1.00 85.56 85 ALA A N 1
ATOM 698 C CA . ALA A 1 85 ? -2.532 14.668 2.604 1.00 85.56 85 ALA A CA 1
ATOM 699 C C . ALA A 1 85 ? -3.492 15.094 3.725 1.00 85.56 85 ALA A C 1
ATOM 701 O O . ALA A 1 85 ? -3.128 15.872 4.611 1.00 85.56 85 ALA A O 1
ATOM 702 N N . GLU A 1 86 ? -4.720 14.587 3.677 1.00 82.81 86 GLU A N 1
ATOM 703 C CA . GLU A 1 86 ? -5.720 14.821 4.715 1.00 82.81 86 GLU A CA 1
ATOM 704 C C . GLU A 1 86 ? -5.338 14.143 6.042 1.00 82.81 86 GLU A C 1
ATOM 706 O O . GLU A 1 86 ? -4.332 13.440 6.160 1.00 82.81 86 GLU A O 1
ATOM 711 N N . LYS A 1 87 ? -6.154 14.334 7.084 1.00 81.94 87 LYS A N 1
ATOM 712 C CA . LYS A 1 87 ? -5.903 13.757 8.420 1.00 81.94 87 LYS A CA 1
ATOM 713 C C . LYS A 1 87 ? -5.774 12.229 8.394 1.00 81.94 87 LYS A C 1
ATOM 715 O O . LYS A 1 87 ? -5.116 11.661 9.261 1.00 81.94 87 LYS A O 1
ATOM 720 N N . THR A 1 88 ? -6.379 11.588 7.401 1.00 82.38 88 THR A N 1
ATOM 721 C CA . THR A 1 88 ? -6.414 10.143 7.152 1.00 82.38 88 THR A CA 1
ATOM 722 C C . THR A 1 88 ? -5.077 9.555 6.723 1.00 82.38 88 THR A C 1
ATOM 724 O O . THR A 1 88 ? -4.823 8.380 6.986 1.00 82.38 88 THR A O 1
ATOM 727 N N . ILE A 1 89 ? -4.175 10.363 6.155 1.00 88.50 89 ILE A N 1
ATOM 728 C CA . ILE A 1 89 ? -2.877 9.902 5.642 1.00 88.50 89 ILE A CA 1
ATOM 729 C C . ILE A 1 89 ? -2.010 9.216 6.701 1.00 88.50 89 ILE A C 1
ATOM 731 O O . ILE A 1 89 ? -1.165 8.376 6.394 1.00 88.50 89 ILE A O 1
ATOM 735 N N . ILE A 1 90 ? -2.245 9.521 7.980 1.00 88.50 90 ILE A N 1
ATOM 736 C CA . ILE A 1 90 ? -1.548 8.888 9.102 1.00 88.50 90 ILE A CA 1
ATOM 737 C C . ILE A 1 90 ? -1.817 7.378 9.207 1.00 88.50 90 ILE A C 1
ATOM 739 O O . ILE A 1 90 ? -1.176 6.688 10.010 1.00 88.50 90 ILE A O 1
ATOM 743 N N . ASN A 1 91 ? -2.812 6.871 8.479 1.00 89.25 91 ASN A N 1
ATOM 744 C CA . ASN A 1 91 ? -3.193 5.465 8.446 1.00 89.25 91 ASN A CA 1
ATOM 745 C C . ASN A 1 91 ? -2.423 4.680 7.386 1.00 89.25 91 ASN A C 1
ATOM 747 O O . ASN A 1 91 ? -2.265 3.474 7.555 1.00 89.25 91 ASN A O 1
ATOM 751 N N . ASN A 1 92 ? -1.884 5.349 6.365 1.00 94.25 92 ASN A N 1
ATOM 752 C CA . ASN A 1 92 ? -1.153 4.697 5.285 1.00 94.25 92 ASN A CA 1
ATOM 753 C C . ASN A 1 92 ? 0.043 3.918 5.816 1.00 94.25 92 ASN A C 1
ATOM 755 O O . ASN A 1 92 ? 0.763 4.371 6.714 1.00 94.25 92 ASN A O 1
ATOM 759 N N . VAL A 1 93 ? 0.256 2.741 5.237 1.00 95.62 93 VAL A N 1
ATOM 760 C CA . VAL A 1 93 ? 1.405 1.892 5.533 1.00 95.62 93 VAL A CA 1
ATOM 761 C C . VAL A 1 93 ? 2.375 2.010 4.380 1.00 95.62 93 VAL A C 1
ATOM 763 O O . VAL A 1 93 ? 2.029 1.708 3.243 1.00 95.62 93 VAL A O 1
ATOM 766 N N . TYR A 1 94 ? 3.598 2.423 4.684 1.00 96.69 94 TYR A N 1
ATOM 767 C CA . TYR A 1 94 ? 4.640 2.629 3.693 1.00 96.69 94 TYR A CA 1
ATOM 768 C C . TYR A 1 94 ? 5.823 1.711 3.953 1.00 96.69 94 TYR A C 1
ATOM 770 O O . TYR A 1 94 ? 6.212 1.490 5.106 1.00 96.69 94 TYR A O 1
ATOM 778 N N . MET A 1 95 ? 6.418 1.225 2.867 1.00 95.25 95 MET A N 1
ATOM 779 C CA . MET A 1 95 ? 7.754 0.653 2.884 1.00 95.25 95 MET A CA 1
ATOM 780 C C . MET A 1 95 ? 8.784 1.740 3.219 1.00 95.25 95 MET A C 1
ATOM 782 O O . MET A 1 95 ? 8.808 2.806 2.614 1.00 95.25 95 MET A O 1
ATOM 786 N N . ASP A 1 96 ? 9.668 1.457 4.163 1.00 92.75 96 ASP A N 1
ATOM 787 C CA . ASP A 1 96 ? 10.809 2.277 4.544 1.00 92.75 96 ASP A CA 1
ATOM 788 C C . ASP A 1 96 ? 12.073 1.423 4.492 1.00 92.75 96 ASP A C 1
ATOM 790 O O . ASP A 1 96 ? 12.153 0.349 5.096 1.00 92.75 96 ASP A O 1
ATOM 794 N N . TRP A 1 97 ? 13.067 1.904 3.758 1.00 88.12 97 TRP A N 1
ATOM 795 C CA . TRP A 1 97 ? 14.354 1.241 3.631 1.00 88.12 97 TRP A CA 1
ATOM 796 C C . TRP A 1 97 ? 15.231 1.554 4.841 1.00 88.12 97 TRP A C 1
ATOM 798 O O . TRP A 1 97 ? 15.385 2.715 5.231 1.00 88.12 97 TRP A O 1
ATOM 808 N N . ASP A 1 98 ? 15.865 0.527 5.419 1.00 85.19 98 ASP A N 1
ATOM 809 C CA . ASP A 1 98 ? 16.900 0.759 6.427 1.00 85.19 98 ASP A CA 1
ATOM 810 C C . ASP A 1 98 ? 18.075 1.590 5.858 1.00 85.19 98 ASP A C 1
ATOM 812 O O . ASP A 1 98 ? 18.202 1.804 4.649 1.00 85.19 98 ASP A O 1
ATOM 816 N N . LEU A 1 99 ? 18.950 2.104 6.730 1.00 82.50 99 LEU A N 1
ATOM 817 C CA . LEU A 1 99 ? 20.062 2.976 6.314 1.00 82.50 99 LEU A CA 1
ATOM 818 C C . LEU A 1 99 ? 20.985 2.324 5.273 1.00 82.50 99 LEU A C 1
ATOM 820 O O . LEU A 1 99 ? 21.573 3.027 4.454 1.00 82.50 99 LEU A O 1
ATOM 824 N N . PHE A 1 100 ? 21.073 0.994 5.277 1.00 82.56 100 PHE A N 1
ATOM 825 C CA . PHE A 1 100 ? 21.891 0.213 4.354 1.00 82.56 100 PHE A CA 1
ATOM 826 C C . PHE A 1 100 ? 21.102 -0.273 3.132 1.00 82.56 100 PHE A C 1
ATOM 828 O O . PHE A 1 100 ? 21.653 -0.998 2.303 1.00 82.56 100 PHE A O 1
ATOM 835 N N . CYS A 1 101 ? 19.825 0.108 3.030 1.00 83.31 101 CYS A N 1
ATOM 836 C CA . CYS A 1 101 ? 18.823 -0.376 2.088 1.00 83.31 101 CYS A CA 1
ATOM 837 C C . CYS A 1 101 ? 18.710 -1.914 2.068 1.00 83.31 101 CYS A C 1
ATOM 839 O O . CYS A 1 101 ? 18.334 -2.489 1.063 1.00 83.31 101 CYS A O 1
ATOM 841 N N . LYS A 1 102 ? 19.101 -2.638 3.119 1.00 82.00 102 LYS A N 1
ATOM 842 C CA . LYS A 1 102 ? 19.140 -4.113 3.093 1.00 82.00 102 LYS A CA 1
ATOM 843 C C . LYS A 1 102 ? 17.776 -4.728 3.351 1.00 82.00 102 LYS A C 1
ATOM 845 O O . LYS A 1 102 ? 17.396 -5.667 2.667 1.00 82.00 102 LYS A O 1
ATOM 850 N N . ASN A 1 103 ? 17.056 -4.201 4.336 1.00 80.81 103 ASN A N 1
ATOM 851 C CA . ASN A 1 103 ? 15.790 -4.773 4.766 1.00 80.81 103 ASN A CA 1
ATOM 852 C C . ASN A 1 103 ? 14.683 -3.723 4.671 1.00 80.81 103 ASN A C 1
ATOM 854 O O . ASN A 1 103 ? 14.773 -2.695 5.356 1.00 80.81 103 ASN A O 1
ATOM 858 N N . PRO A 1 104 ? 13.624 -3.975 3.884 1.00 87.38 104 PRO A N 1
ATOM 859 C CA . PRO A 1 104 ? 12.448 -3.128 3.911 1.00 87.38 104 PRO A CA 1
ATOM 860 C C . PRO A 1 104 ? 11.671 -3.350 5.215 1.00 87.38 104 PRO A C 1
ATOM 862 O O . PRO A 1 104 ? 11.479 -4.475 5.695 1.00 87.38 104 PRO A O 1
ATOM 865 N N . GLN A 1 105 ? 11.218 -2.248 5.797 1.00 90.81 105 GLN A N 1
ATOM 866 C CA . GLN A 1 105 ? 10.335 -2.206 6.956 1.00 90.81 105 GLN A CA 1
ATOM 867 C C . GLN A 1 105 ? 9.024 -1.544 6.552 1.00 90.81 105 GLN A C 1
ATOM 869 O O . GLN A 1 105 ? 9.004 -0.699 5.673 1.00 90.81 105 GLN A O 1
ATOM 874 N N . PHE A 1 106 ? 7.929 -1.899 7.204 1.00 91.69 106 PHE A N 1
ATOM 875 C CA . PHE A 1 106 ? 6.617 -1.322 6.956 1.00 91.69 106 PHE A CA 1
ATOM 876 C C . PHE A 1 106 ? 6.154 -0.574 8.186 1.00 91.69 106 PHE A C 1
ATOM 878 O O . PHE A 1 106 ? 6.158 -1.107 9.301 1.00 91.69 106 PHE A O 1
ATOM 885 N N . LYS A 1 107 ? 5.769 0.682 8.000 1.00 90.44 107 LYS A N 1
ATOM 886 C CA . LYS A 1 107 ? 5.326 1.525 9.105 1.00 90.44 107 LYS A CA 1
ATOM 887 C C . LYS A 1 107 ? 4.266 2.512 8.658 1.00 90.44 107 LYS A C 1
ATOM 889 O O . LYS A 1 107 ? 4.236 2.947 7.511 1.00 90.44 107 LYS A O 1
ATOM 894 N N . ARG A 1 108 ? 3.447 2.919 9.624 1.00 90.56 108 ARG A N 1
ATOM 895 C CA . ARG A 1 108 ? 2.626 4.119 9.496 1.00 90.56 108 ARG A CA 1
ATOM 896 C C . ARG A 1 108 ? 3.511 5.353 9.588 1.00 90.56 108 ARG A C 1
ATOM 898 O O . ARG A 1 108 ? 4.410 5.412 10.433 1.00 90.56 108 ARG A O 1
ATOM 905 N N . THR A 1 109 ? 3.225 6.358 8.777 1.00 84.25 109 THR A N 1
ATOM 906 C CA . THR A 1 109 ? 3.885 7.666 8.871 1.00 84.25 109 THR A CA 1
ATOM 907 C C . THR A 1 109 ? 2.894 8.713 9.324 1.00 84.25 109 THR A C 1
ATOM 909 O O . THR A 1 109 ? 1.824 8.823 8.741 1.00 84.25 109 THR A O 1
ATOM 912 N N . ARG A 1 110 ? 3.248 9.501 10.340 1.00 80.81 110 ARG A N 1
ATOM 913 C CA . ARG A 1 110 ? 2.331 10.498 10.916 1.00 80.81 110 ARG A CA 1
ATOM 914 C C . ARG A 1 110 ? 2.646 11.929 10.501 1.00 80.81 110 ARG A C 1
ATOM 916 O O . ARG A 1 110 ? 1.856 12.823 10.771 1.00 80.81 110 ARG A O 1
ATOM 923 N N . SER A 1 111 ? 3.793 12.153 9.867 1.00 89.06 111 SER A N 1
ATOM 924 C CA . SER A 1 111 ? 4.268 13.485 9.510 1.00 89.06 111 SER A CA 1
ATOM 925 C C . SER A 1 111 ? 4.708 13.564 8.051 1.00 89.06 111 SER A C 1
ATOM 927 O O . SER A 1 111 ? 4.993 12.554 7.404 1.00 89.06 111 SER A O 1
ATOM 929 N N . VAL A 1 112 ? 4.769 14.786 7.518 1.00 92.88 112 VAL A N 1
ATOM 930 C CA . VAL A 1 112 ? 5.408 15.058 6.219 1.00 92.88 112 VAL A CA 1
ATOM 931 C C . VAL A 1 112 ? 6.891 14.673 6.272 1.00 92.88 112 VAL A C 1
ATOM 933 O O . VAL A 1 112 ? 7.383 14.053 5.338 1.00 92.88 112 VAL A O 1
ATOM 936 N N . ILE A 1 113 ? 7.570 14.952 7.391 1.00 92.69 113 ILE A N 1
ATOM 937 C CA . ILE A 1 113 ? 8.998 14.656 7.592 1.00 92.69 113 ILE A CA 1
ATOM 938 C C . ILE A 1 113 ? 9.274 13.150 7.462 1.00 92.69 113 ILE A C 1
ATOM 940 O O . ILE A 1 113 ? 10.223 12.748 6.792 1.00 92.69 113 ILE A O 1
ATOM 944 N N . ASP A 1 114 ? 8.426 12.299 8.049 1.00 92.56 114 ASP A N 1
ATOM 945 C CA . ASP A 1 114 ? 8.558 10.843 7.917 1.00 92.56 114 ASP A CA 1
ATOM 946 C C . ASP A 1 114 ? 8.426 10.385 6.459 1.00 92.56 114 ASP A C 1
ATOM 948 O O . ASP A 1 114 ? 9.170 9.509 6.017 1.00 92.56 114 ASP A O 1
ATOM 952 N N . ARG A 1 115 ? 7.496 10.983 5.706 1.00 95.62 115 ARG A N 1
ATOM 953 C CA . ARG A 1 115 ? 7.251 10.660 4.292 1.00 95.62 115 ARG A CA 1
ATOM 954 C C . ARG A 1 115 ? 8.391 11.148 3.398 1.00 95.62 115 ARG A C 1
ATOM 956 O O . ARG A 1 115 ? 8.829 10.412 2.519 1.00 95.62 115 ARG A O 1
ATOM 963 N N . GLU A 1 116 ? 8.943 12.330 3.667 1.00 96.31 116 GLU A N 1
ATOM 964 C CA . GLU A 1 116 ? 10.146 12.834 2.988 1.00 96.31 116 GLU A CA 1
ATOM 965 C C . GLU A 1 116 ? 11.375 11.965 3.281 1.00 96.31 116 GLU A C 1
ATOM 967 O O . GLU A 1 116 ? 12.177 11.697 2.386 1.00 96.31 116 GLU A O 1
ATOM 972 N N . ARG A 1 117 ? 11.498 11.441 4.507 1.00 95.06 117 ARG A N 1
ATOM 973 C CA . ARG A 1 117 ? 12.551 10.480 4.856 1.00 95.06 117 ARG A CA 1
ATOM 974 C C . ARG A 1 117 ? 12.422 9.174 4.069 1.00 95.06 117 ARG A C 1
ATOM 976 O O . ARG A 1 117 ? 13.444 8.671 3.597 1.00 95.06 117 ARG A O 1
ATOM 983 N N . ILE A 1 118 ? 11.205 8.647 3.920 1.00 96.25 118 ILE A N 1
ATOM 984 C CA . ILE A 1 118 ? 10.937 7.466 3.084 1.00 96.25 118 ILE A CA 1
ATOM 985 C C . ILE A 1 118 ? 11.314 7.756 1.632 1.00 96.25 118 ILE A C 1
ATOM 987 O O . ILE A 1 118 ? 12.083 6.994 1.048 1.00 96.25 118 ILE A O 1
ATOM 991 N N . TYR A 1 119 ? 10.873 8.891 1.078 1.00 97.12 119 TYR A N 1
ATOM 992 C CA . TYR A 1 119 ? 11.244 9.309 -0.276 1.00 97.12 119 TYR A CA 1
ATOM 993 C C . TYR A 1 119 ? 12.767 9.343 -0.458 1.00 97.12 119 TYR A C 1
ATOM 995 O O . TYR A 1 119 ? 13.295 8.722 -1.377 1.00 97.12 119 TYR A O 1
ATOM 1003 N N . ALA A 1 120 ? 13.502 9.969 0.466 1.00 95.25 120 ALA A N 1
ATOM 1004 C CA . ALA A 1 120 ? 14.963 9.988 0.432 1.00 95.25 120 ALA A CA 1
ATOM 1005 C C . ALA A 1 120 ? 15.583 8.579 0.524 1.00 95.25 120 ALA A C 1
ATOM 1007 O O . ALA A 1 120 ? 16.628 8.327 -0.075 1.00 95.25 120 ALA A O 1
ATOM 1008 N N . GLY A 1 121 ? 14.962 7.657 1.266 1.00 95.25 121 GLY A N 1
ATOM 1009 C CA . GLY A 1 121 ? 15.343 6.242 1.307 1.00 95.25 121 GLY A CA 1
ATOM 1010 C C . GLY A 1 121 ? 15.209 5.552 -0.044 1.00 95.25 121 GLY A C 1
ATOM 1011 O O . GLY A 1 121 ? 16.163 4.923 -0.500 1.00 95.25 121 GLY A O 1
ATOM 1012 N N . ILE A 1 122 ? 14.079 5.750 -0.720 1.00 95.31 122 ILE A N 1
ATOM 1013 C CA . ILE A 1 122 ? 13.828 5.211 -2.062 1.00 95.31 122 ILE A CA 1
ATOM 1014 C C . ILE A 1 122 ? 14.841 5.775 -3.063 1.00 95.31 122 ILE A C 1
ATOM 1016 O O . ILE A 1 122 ? 15.427 5.017 -3.829 1.00 95.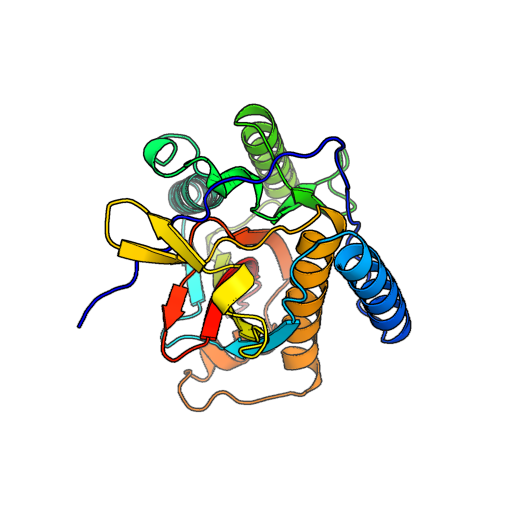31 122 ILE A O 1
ATOM 1020 N N . GLN A 1 123 ? 15.143 7.078 -3.005 1.00 94.31 123 GLN A N 1
ATOM 1021 C CA . GLN A 1 123 ? 16.151 7.697 -3.877 1.00 94.31 123 GLN A CA 1
ATOM 1022 C C . GLN A 1 123 ? 17.554 7.103 -3.674 1.00 94.31 123 GLN A C 1
ATOM 1024 O O . GLN A 1 123 ? 18.295 6.907 -4.639 1.00 94.31 123 GLN A O 1
ATOM 1029 N N . ARG A 1 124 ? 17.935 6.777 -2.429 1.00 93.75 124 ARG A N 1
ATOM 1030 C CA . ARG A 1 124 ? 19.191 6.054 -2.161 1.00 93.75 124 ARG A CA 1
ATOM 1031 C C . ARG A 1 124 ? 19.152 4.644 -2.737 1.00 93.75 124 ARG A C 1
ATOM 1033 O O . ARG A 1 124 ? 20.135 4.217 -3.342 1.00 93.75 124 ARG A O 1
ATOM 1040 N N . TYR A 1 125 ? 18.035 3.942 -2.567 1.00 91.88 125 TYR A N 1
ATOM 1041 C CA . TYR A 1 125 ? 17.914 2.575 -3.050 1.00 91.88 125 TYR A CA 1
ATOM 1042 C C . TYR A 1 125 ? 17.965 2.497 -4.581 1.00 91.88 125 TYR A C 1
ATOM 1044 O O . TYR A 1 125 ? 18.741 1.717 -5.127 1.00 91.88 125 TYR A O 1
ATOM 1052 N N . LYS A 1 126 ? 17.260 3.404 -5.264 1.00 90.94 126 LYS A N 1
ATOM 1053 C CA . LYS A 1 126 ? 17.298 3.591 -6.721 1.00 90.94 126 LYS A CA 1
ATOM 1054 C C . LYS A 1 126 ? 18.728 3.704 -7.260 1.00 90.94 126 LYS A C 1
ATOM 1056 O O . LYS A 1 126 ? 19.099 3.004 -8.199 1.00 90.94 126 LYS A O 1
ATOM 1061 N N . LYS A 1 127 ? 19.565 4.535 -6.624 1.00 89.75 127 LYS A N 1
ATOM 1062 C CA . LYS A 1 127 ? 20.984 4.696 -6.994 1.00 89.75 127 LYS A CA 1
ATOM 1063 C C . LYS A 1 127 ? 21.793 3.415 -6.796 1.00 89.75 127 LYS A C 1
ATOM 1065 O O . LYS A 1 127 ? 22.674 3.125 -7.598 1.00 89.75 127 LYS A O 1
ATOM 1070 N N . ARG A 1 128 ? 21.500 2.646 -5.743 1.00 88.75 128 ARG A N 1
ATOM 1071 C CA . ARG A 1 128 ? 22.156 1.357 -5.484 1.00 88.75 128 ARG A CA 1
ATOM 1072 C C . ARG A 1 128 ? 21.802 0.316 -6.544 1.00 88.75 128 ARG A C 1
ATOM 1074 O O . ARG A 1 128 ? 22.688 -0.423 -6.958 1.00 88.75 128 ARG A O 1
ATOM 1081 N N . LEU A 1 129 ? 20.541 0.281 -6.971 1.00 85.94 129 LEU A N 1
ATOM 1082 C CA . LEU A 1 129 ? 20.072 -0.616 -8.027 1.00 85.94 129 LEU A CA 1
ATOM 1083 C C . LEU A 1 129 ? 20.608 -0.245 -9.416 1.00 85.94 129 LEU A C 1
ATOM 1085 O O . LEU A 1 129 ? 20.548 -1.082 -10.304 1.00 85.94 129 LEU A O 1
ATOM 1089 N N . LYS A 1 130 ? 21.147 0.974 -9.601 1.00 86.00 130 LYS A N 1
ATOM 1090 C CA . LYS A 1 130 ? 21.497 1.530 -10.922 1.00 86.00 130 LYS A CA 1
ATOM 1091 C C . LYS A 1 130 ? 20.327 1.381 -11.893 1.00 86.00 130 LYS A C 1
ATOM 1093 O O . LYS A 1 130 ? 20.473 0.804 -12.964 1.00 86.00 130 LYS A O 1
ATOM 1098 N N . LEU A 1 131 ? 19.167 1.852 -11.441 1.00 83.56 131 LEU A N 1
ATOM 1099 C CA . LEU A 1 131 ? 17.907 1.651 -12.132 1.00 83.56 131 LEU A CA 1
ATOM 1100 C C . LEU A 1 131 ? 17.999 2.094 -13.600 1.00 83.56 131 LEU A C 1
ATOM 1102 O O . LEU A 1 131 ? 18.383 3.228 -13.883 1.00 83.56 131 LEU A O 1
ATOM 1106 N N . ASP A 1 132 ? 17.623 1.182 -14.486 1.00 80.56 132 ASP A N 1
ATOM 1107 C CA . ASP A 1 132 ? 17.522 1.389 -15.921 1.00 80.56 132 ASP A CA 1
ATOM 1108 C C . ASP A 1 132 ? 16.035 1.495 -16.280 1.00 80.56 132 ASP A C 1
ATOM 1110 O O . ASP A 1 132 ? 15.274 0.549 -16.074 1.00 80.56 132 ASP A O 1
ATOM 1114 N N . TYR A 1 133 ? 15.607 2.669 -16.743 1.00 81.19 133 TYR A N 1
ATOM 1115 C CA . TYR A 1 133 ? 14.202 2.915 -17.075 1.00 81.19 133 TYR A CA 1
ATOM 1116 C C . TYR A 1 133 ? 13.787 2.224 -18.380 1.00 81.19 133 TYR A C 1
ATOM 1118 O O . TYR A 1 133 ? 12.596 1.972 -18.561 1.00 81.19 133 TYR A O 1
ATOM 1126 N N . ASP A 1 134 ? 14.751 1.843 -19.226 1.00 75.56 134 ASP A N 1
ATOM 1127 C CA . ASP A 1 134 ? 14.500 1.105 -20.467 1.00 75.56 134 ASP A CA 1
ATOM 1128 C C . ASP A 1 134 ? 14.192 -0.375 -20.181 1.00 75.56 134 ASP A C 1
ATOM 1130 O O . ASP A 1 134 ? 13.454 -1.013 -20.925 1.00 75.56 134 ASP A O 1
ATOM 1134 N N . ARG A 1 135 ? 14.674 -0.915 -19.048 1.00 67.50 135 ARG A N 1
ATOM 1135 C CA . ARG A 1 135 ? 14.377 -2.284 -18.568 1.00 67.50 135 ARG A CA 1
ATOM 1136 C C . ARG A 1 135 ? 12.992 -2.450 -17.933 1.00 67.50 135 ARG A C 1
ATOM 1138 O O . ARG A 1 135 ? 12.608 -3.562 -17.568 1.00 67.50 135 ARG A O 1
ATOM 1145 N N . GLY A 1 136 ? 12.242 -1.352 -17.838 1.00 78.25 136 GLY A N 1
ATOM 1146 C CA . GLY A 1 136 ? 10.859 -1.313 -17.385 1.00 78.25 136 GLY A CA 1
ATOM 1147 C C . GLY A 1 136 ? 10.725 -1.195 -15.867 1.00 78.25 136 GLY A C 1
ATOM 1148 O O . GLY A 1 136 ? 11.058 -2.095 -15.099 1.00 78.25 136 GLY A O 1
ATOM 1149 N N . LEU A 1 137 ? 10.151 -0.086 -15.408 1.00 90.94 137 LEU A N 1
ATOM 1150 C CA . LEU A 1 137 ? 9.512 -0.018 -14.097 1.00 90.94 137 LEU A CA 1
ATOM 1151 C C . LEU A 1 137 ? 8.012 -0.246 -14.257 1.00 90.94 137 LEU A C 1
ATOM 1153 O O . LEU A 1 137 ? 7.400 0.270 -15.192 1.00 90.94 137 LEU A O 1
ATOM 1157 N N . CYS A 1 138 ? 7.403 -0.947 -13.306 1.00 92.38 138 CYS A N 1
ATOM 1158 C CA . CYS A 1 138 ? 5.966 -1.191 -13.311 1.00 92.38 138 CYS A CA 1
ATOM 1159 C C . CYS A 1 138 ? 5.340 -0.792 -11.974 1.00 92.38 138 CYS A C 1
ATOM 1161 O O . CYS A 1 138 ? 5.711 -1.319 -10.927 1.00 92.38 138 CYS A O 1
ATOM 1163 N N . LEU A 1 139 ? 4.365 0.114 -12.009 1.00 96.25 139 LEU A N 1
ATOM 1164 C CA . LEU A 1 139 ? 3.450 0.360 -10.902 1.00 96.25 139 LEU A CA 1
ATOM 1165 C C . LEU A 1 139 ? 2.304 -0.651 -10.987 1.00 96.25 139 LEU A C 1
ATOM 1167 O O . LEU A 1 139 ? 1.504 -0.610 -11.917 1.00 96.25 139 LEU A O 1
ATOM 1171 N N . GLU A 1 140 ? 2.227 -1.544 -10.013 1.00 97.19 140 GLU A N 1
ATOM 1172 C CA . GLU A 1 140 ? 1.079 -2.410 -9.779 1.00 97.19 140 GLU A CA 1
ATOM 1173 C C . GLU A 1 140 ? 0.106 -1.737 -8.802 1.00 97.19 140 GLU A C 1
ATOM 1175 O O . GLU A 1 140 ? 0.526 -1.191 -7.777 1.00 97.19 140 GLU A O 1
ATOM 1180 N N . THR A 1 141 ? -1.188 -1.818 -9.105 1.00 97.00 141 THR A N 1
ATOM 1181 C CA . THR A 1 141 ? -2.292 -1.434 -8.221 1.00 97.00 141 THR A CA 1
ATOM 1182 C C . THR A 1 141 ? -3.211 -2.625 -8.001 1.00 97.00 141 THR A C 1
ATOM 1184 O O . THR A 1 141 ? -3.755 -3.190 -8.949 1.00 97.00 141 THR A O 1
ATOM 1187 N N . VAL A 1 142 ? -3.413 -2.976 -6.736 1.00 95.94 142 VAL A N 1
ATOM 1188 C CA . VAL A 1 142 ? -4.251 -4.097 -6.319 1.00 95.94 142 VAL A CA 1
ATOM 1189 C C . VAL A 1 142 ? -5.252 -3.629 -5.276 1.00 95.94 142 VAL A C 1
ATOM 1191 O O . VAL A 1 142 ? -4.887 -2.939 -4.325 1.00 95.94 142 VAL A O 1
ATOM 1194 N N . ARG A 1 143 ? -6.511 -4.038 -5.415 1.00 96.06 143 ARG A N 1
ATOM 1195 C CA . ARG A 1 143 ? -7.568 -3.722 -4.455 1.00 96.06 143 ARG A CA 1
ATOM 1196 C C . ARG A 1 143 ? -7.610 -4.799 -3.370 1.00 96.06 143 ARG A C 1
ATOM 1198 O O . ARG A 1 143 ? -7.825 -5.973 -3.657 1.00 96.06 143 ARG A O 1
ATOM 1205 N N . CYS A 1 144 ? -7.397 -4.404 -2.118 1.00 96.19 144 CYS A N 1
ATOM 1206 C CA . CYS A 1 144 ? -7.663 -5.244 -0.953 1.00 96.19 144 CYS A CA 1
ATOM 1207 C C . CYS A 1 144 ? -9.088 -5.003 -0.476 1.00 96.19 144 CYS A C 1
ATOM 1209 O O . CYS A 1 144 ? -9.409 -3.880 -0.085 1.00 96.19 144 CYS A O 1
ATOM 1211 N N . VAL A 1 145 ? -9.908 -6.049 -0.462 1.00 94.44 145 VAL A N 1
ATOM 1212 C CA . VAL A 1 145 ? -11.272 -6.004 0.064 1.00 94.44 145 VAL A CA 1
ATOM 1213 C C . VAL A 1 145 ? -11.271 -6.470 1.515 1.00 94.44 145 VAL A C 1
ATOM 1215 O O . VAL A 1 145 ? -10.615 -7.449 1.886 1.00 94.44 145 VAL A O 1
ATOM 1218 N N . PHE A 1 146 ? -12.009 -5.744 2.342 1.00 91.88 146 PHE A N 1
ATOM 1219 C CA . PHE A 1 146 ? -12.156 -5.996 3.757 1.00 91.88 146 PHE A CA 1
ATOM 1220 C C . PHE A 1 146 ? -13.621 -6.201 4.121 1.00 91.88 146 PHE A C 1
ATOM 1222 O O . PHE A 1 146 ? -14.488 -5.383 3.803 1.00 91.88 146 PHE A O 1
ATOM 1229 N N . LEU A 1 147 ? -13.873 -7.270 4.869 1.00 87.19 147 LEU A N 1
ATOM 1230 C CA . LEU A 1 147 ? -15.159 -7.524 5.484 1.00 87.19 147 LEU A CA 1
ATOM 1231 C C . LEU A 1 147 ? -15.281 -6.762 6.789 1.00 87.19 147 LEU A C 1
ATOM 1233 O O . LEU A 1 147 ? -14.396 -6.758 7.654 1.00 87.19 147 LEU A O 1
ATOM 1237 N N . PHE A 1 148 ? -16.452 -6.168 6.921 1.00 76.81 148 PHE A N 1
ATOM 1238 C CA . PHE A 1 148 ? -16.898 -5.463 8.093 1.00 76.81 148 PHE A CA 1
ATOM 1239 C C . PHE A 1 148 ? -18.068 -6.235 8.717 1.00 76.81 148 PHE A C 1
ATOM 1241 O O . PHE A 1 148 ? -19.012 -6.567 7.996 1.00 76.81 148 PHE A O 1
ATOM 1248 N N . PRO A 1 149 ? -18.038 -6.552 10.024 1.00 73.25 149 PRO A N 1
ATOM 1249 C CA . PRO A 1 149 ? -19.152 -7.248 10.653 1.00 73.25 149 PRO A CA 1
ATOM 1250 C C . PRO A 1 149 ? -20.383 -6.342 10.693 1.00 73.25 149 PRO A C 1
ATOM 1252 O O . PRO A 1 149 ? -20.456 -5.412 11.496 1.00 73.25 149 PRO A O 1
ATOM 1255 N N . GLN A 1 150 ? -21.356 -6.634 9.824 1.00 69.06 150 GLN A N 1
ATOM 1256 C CA . GLN A 1 150 ? -22.577 -5.835 9.697 1.00 69.06 150 GLN A CA 1
ATOM 1257 C C . GLN A 1 150 ? -23.392 -5.782 10.994 1.00 69.06 150 GLN A C 1
ATOM 1259 O O . GLN A 1 150 ? -24.021 -4.772 11.274 1.00 69.06 150 GLN A O 1
ATOM 1264 N N . GLU A 1 151 ? -23.322 -6.822 11.826 1.00 70.69 151 GLU A N 1
ATOM 1265 C CA . GLU A 1 151 ? -23.983 -6.860 13.139 1.00 70.69 151 GLU A CA 1
ATOM 1266 C C . GLU A 1 151 ? -23.462 -5.789 14.112 1.00 70.69 151 GLU A C 1
ATOM 1268 O O . GLU A 1 151 ? -24.129 -5.440 15.082 1.00 70.69 151 GLU A O 1
ATOM 1273 N N . GLU A 1 152 ? -22.261 -5.261 13.870 1.00 70.88 152 GLU A N 1
ATOM 1274 C CA . GLU A 1 152 ? -21.670 -4.185 14.661 1.00 70.88 152 GLU A CA 1
ATOM 1275 C C . GL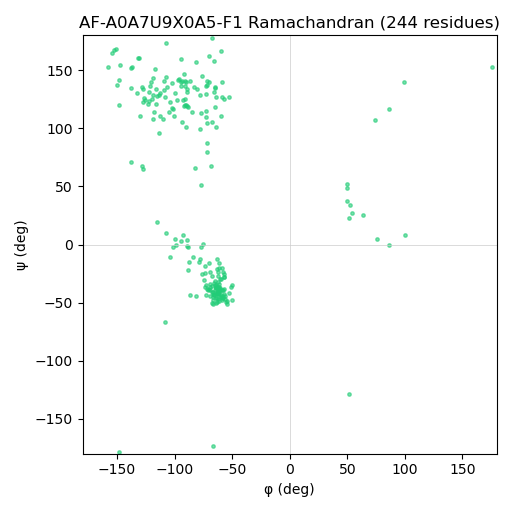U A 1 152 ? -21.652 -2.854 13.898 1.00 70.88 152 GLU A C 1
ATOM 1277 O O . GLU A 1 152 ? -21.051 -1.883 14.366 1.00 70.88 152 GLU A O 1
ATOM 1282 N N . ALA A 1 153 ? -22.334 -2.790 12.747 1.00 72.56 153 ALA A N 1
ATOM 1283 C CA . ALA A 1 153 ? -22.286 -1.666 11.827 1.00 72.56 153 ALA A CA 1
ATOM 1284 C C . ALA A 1 153 ? -22.700 -0.345 12.456 1.00 72.56 153 ALA A C 1
ATOM 1286 O O . ALA A 1 153 ? -22.005 0.660 12.278 1.00 72.56 153 ALA A O 1
ATOM 1287 N N . GLU A 1 154 ? -23.783 -0.342 13.238 1.00 74.69 154 GLU A N 1
ATOM 1288 C CA . GLU A 1 154 ? -24.272 0.887 13.856 1.00 74.69 154 GLU A CA 1
ATOM 1289 C C . GLU A 1 154 ? -23.259 1.514 14.819 1.00 74.69 154 GLU A C 1
ATOM 1291 O O . GLU A 1 154 ? -23.256 2.734 14.972 1.00 74.69 154 GLU A O 1
ATOM 1296 N N . LYS A 1 155 ? -22.365 0.726 15.436 1.00 78.56 155 LYS A N 1
ATOM 1297 C CA . LYS A 1 155 ? -21.373 1.236 16.403 1.00 78.56 155 LYS A CA 1
ATOM 1298 C C . LYS A 1 155 ? -20.320 2.130 15.759 1.00 78.56 155 LYS A C 1
ATOM 1300 O O . LYS A 1 155 ? -19.740 2.977 16.432 1.00 78.56 155 LYS A O 1
ATOM 1305 N N . TYR A 1 156 ? -20.052 1.909 14.477 1.00 77.31 156 TYR A N 1
ATOM 1306 C CA . TYR A 1 156 ? -19.038 2.640 13.720 1.00 77.31 156 TYR A CA 1
ATOM 1307 C C . TYR A 1 156 ? -19.656 3.715 12.833 1.00 77.31 156 TYR A C 1
ATOM 1309 O O . TYR A 1 156 ? -18.939 4.446 12.163 1.00 77.31 156 TYR A O 1
ATOM 1317 N N . ARG A 1 157 ? -20.982 3.822 12.822 1.00 77.50 157 ARG A N 1
ATOM 1318 C CA . ARG A 1 157 ? -21.735 4.737 11.979 1.00 77.50 157 ARG A CA 1
ATOM 1319 C C . ARG A 1 157 ? -21.692 6.146 12.552 1.00 77.50 157 ARG A C 1
ATOM 1321 O O . ARG A 1 157 ? -21.999 6.361 13.723 1.00 77.50 157 ARG A O 1
ATOM 1328 N N . ILE A 1 158 ? -21.331 7.112 11.722 1.00 78.31 158 ILE A N 1
ATOM 1329 C CA . ILE A 1 158 ? -21.265 8.526 12.082 1.00 78.31 158 ILE A CA 1
ATOM 1330 C C . ILE A 1 158 ? -21.971 9.373 11.024 1.00 78.31 158 ILE A C 1
ATOM 1332 O O . ILE A 1 158 ? -22.148 8.951 9.885 1.00 78.31 158 ILE A O 1
ATOM 1336 N N . ILE A 1 159 ? -22.347 10.594 11.397 1.00 78.81 159 ILE A N 1
ATOM 1337 C CA . ILE A 1 159 ? -22.789 11.614 10.444 1.00 78.81 159 ILE A CA 1
ATOM 1338 C C . ILE A 1 159 ? -21.619 12.574 10.240 1.00 78.81 159 ILE A C 1
ATOM 1340 O O . ILE A 1 159 ? -21.194 13.239 11.184 1.00 78.81 159 ILE A O 1
ATOM 1344 N N . HIS A 1 160 ? -21.100 12.641 9.018 1.00 68.75 160 HIS A N 1
ATOM 1345 C CA . HIS A 1 160 ? -20.052 13.570 8.612 1.00 68.75 160 HIS A CA 1
ATOM 1346 C C . HIS A 1 160 ? -20.587 14.462 7.489 1.00 68.75 160 HIS A C 1
ATOM 1348 O O . HIS A 1 160 ? -21.091 13.957 6.492 1.00 68.75 160 HIS A O 1
ATOM 1354 N N . ASP A 1 161 ? -20.523 15.784 7.657 1.00 74.38 161 ASP A N 1
ATOM 1355 C CA . ASP A 1 161 ? -21.062 16.772 6.704 1.00 74.38 161 ASP A CA 1
ATOM 1356 C C . ASP A 1 161 ? -22.515 16.498 6.258 1.00 74.38 161 ASP A C 1
ATOM 1358 O O . ASP A 1 161 ? -22.894 16.702 5.107 1.00 74.38 161 ASP A O 1
ATOM 1362 N N . GLY A 1 162 ? -23.349 16.013 7.184 1.00 75.31 162 GLY A N 1
ATOM 1363 C CA . GLY A 1 162 ? -24.754 15.685 6.915 1.00 75.31 162 GLY A CA 1
ATOM 1364 C C . GLY A 1 162 ? -24.973 14.380 6.141 1.00 75.31 162 GLY A C 1
ATOM 1365 O O . GLY A 1 162 ? -26.117 14.060 5.827 1.00 75.31 162 GLY A O 1
ATOM 1366 N N . GLN A 1 163 ? -23.913 13.615 5.863 1.00 73.12 163 GLN A N 1
ATOM 1367 C CA . GLN A 1 163 ? -23.977 12.294 5.242 1.00 73.12 163 GLN A CA 1
ATOM 1368 C C . GLN A 1 163 ? -23.615 11.193 6.238 1.00 73.12 163 GLN A C 1
ATOM 1370 O O . GLN A 1 163 ? -22.708 11.337 7.059 1.00 73.12 163 GLN A O 1
ATOM 1375 N N . GLU A 1 164 ? -24.333 10.076 6.162 1.00 71.50 164 GLU A N 1
ATOM 1376 C CA . GLU A 1 164 ? -24.020 8.879 6.936 1.00 71.50 164 GLU A CA 1
ATOM 1377 C C . GLU A 1 164 ? -22.761 8.206 6.371 1.00 71.50 164 GLU A C 1
ATOM 1379 O O . GLU A 1 164 ? -22.641 7.989 5.164 1.00 71.50 164 GLU A O 1
ATOM 1384 N N . THR A 1 165 ? -21.802 7.912 7.243 1.00 72.75 165 THR A N 1
ATOM 1385 C CA . THR A 1 165 ? -20.532 7.260 6.904 1.00 72.75 165 THR A CA 1
ATOM 1386 C C . THR A 1 165 ? -20.049 6.401 8.077 1.00 72.75 165 THR A C 1
ATOM 1388 O O . THR A 1 165 ? -20.732 6.319 9.100 1.00 72.75 165 THR A O 1
ATOM 1391 N N . TYR A 1 166 ? -18.889 5.747 7.959 1.00 76.19 166 TYR A N 1
ATOM 1392 C CA . TYR A 1 166 ? -18.332 4.919 9.030 1.00 76.19 166 TYR A CA 1
ATOM 1393 C C . TYR A 1 166 ? -16.948 5.394 9.483 1.00 76.19 166 TYR A C 1
ATOM 1395 O O . TYR A 1 166 ? -16.083 5.734 8.678 1.00 76.19 166 TYR A O 1
ATOM 1403 N N . ALA A 1 167 ? -16.721 5.359 10.794 1.00 77.81 167 ALA A N 1
ATOM 1404 C CA . ALA A 1 167 ? -15.446 5.605 11.446 1.00 77.81 167 ALA A CA 1
ATOM 1405 C C . ALA A 1 167 ? -15.011 4.358 12.220 1.00 77.81 167 ALA A C 1
ATOM 1407 O O . ALA A 1 167 ? -15.552 4.017 13.272 1.00 77.81 167 ALA A O 1
ATOM 1408 N N . PHE A 1 168 ? -13.997 3.674 11.702 1.00 81.88 168 PHE A N 1
ATOM 1409 C CA . PHE A 1 168 ? -13.386 2.526 12.367 1.00 81.88 168 PHE A CA 1
ATOM 1410 C C . PHE A 1 16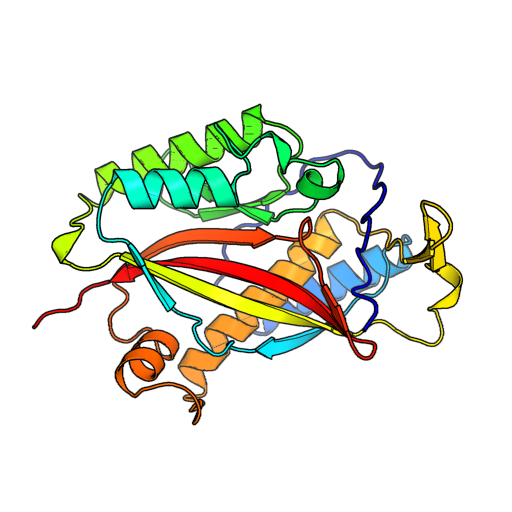8 ? -12.301 3.018 13.314 1.00 81.88 168 PHE A C 1
ATOM 1412 O O . PHE A 1 168 ? -11.573 3.923 12.950 1.00 81.88 168 PHE A O 1
ATOM 1419 N N . ILE A 1 169 ? -12.146 2.429 14.501 1.00 84.00 169 ILE A N 1
ATOM 1420 C CA . ILE A 1 169 ? -10.991 2.678 15.384 1.00 84.00 169 ILE A CA 1
ATOM 1421 C C . ILE A 1 169 ? -10.011 1.522 15.185 1.00 84.00 169 ILE A C 1
ATOM 1423 O O . ILE A 1 169 ? -10.420 0.380 15.212 1.00 84.00 169 ILE A O 1
ATOM 1427 N N . LEU A 1 170 ? -8.724 1.757 14.952 1.00 88.19 170 LEU A N 1
ATOM 1428 C CA . LEU A 1 170 ? -7.771 0.740 14.509 1.00 88.19 170 LEU A CA 1
ATOM 1429 C C . LEU A 1 170 ? -6.411 1.093 15.095 1.00 88.19 170 LEU A C 1
ATOM 1431 O O . LEU A 1 170 ? -5.853 2.166 14.839 1.00 88.19 170 LEU A O 1
ATOM 1435 N N . SER A 1 171 ? -5.857 0.187 15.897 1.00 89.62 171 SER A N 1
ATOM 1436 C CA . SER A 1 171 ? -4.518 0.384 16.438 1.00 89.62 171 SER A CA 1
ATOM 1437 C C . SER A 1 171 ? -3.450 0.264 15.344 1.00 89.62 171 SER A C 1
ATOM 1439 O O . SER A 1 171 ? -3.665 -0.327 14.283 1.00 89.62 171 SER A O 1
ATOM 1441 N N . ASN A 1 172 ? -2.241 0.772 15.611 1.00 89.38 172 ASN A N 1
ATOM 1442 C CA . ASN A 1 172 ? -1.098 0.573 14.711 1.00 89.38 172 ASN A CA 1
ATOM 1443 C C . ASN A 1 172 ? -0.861 -0.902 14.380 1.00 89.38 172 ASN A C 1
ATOM 1445 O O . ASN A 1 172 ? -0.536 -1.234 13.244 1.00 89.38 172 ASN A O 1
ATOM 1449 N N . LYS A 1 173 ? -0.980 -1.775 15.385 1.00 91.19 173 LYS A N 1
ATOM 1450 C CA . LYS A 1 173 ? -0.772 -3.213 15.212 1.00 91.19 173 LYS A CA 1
ATOM 1451 C C . LYS A 1 173 ? -1.868 -3.818 14.345 1.00 91.19 173 LYS A C 1
ATOM 1453 O O . LYS A 1 173 ? -1.567 -4.697 13.549 1.00 91.19 173 LYS A O 1
ATOM 1458 N N . TYR A 1 174 ? -3.098 -3.322 14.471 1.00 92.44 174 TYR A N 1
ATOM 1459 C CA . TYR A 1 174 ? -4.218 -3.769 13.654 1.00 92.44 174 TYR A CA 1
ATOM 1460 C C . TYR A 1 174 ? -4.034 -3.381 12.180 1.00 92.44 174 TYR A C 1
ATOM 1462 O O . TYR A 1 174 ? -4.106 -4.243 11.312 1.00 92.44 174 TYR A O 1
ATOM 1470 N N . ILE A 1 175 ? -3.682 -2.120 11.902 1.00 92.88 175 ILE A N 1
ATOM 1471 C CA . ILE A 1 175 ? -3.395 -1.633 10.538 1.00 92.88 175 ILE A CA 1
ATOM 1472 C C . ILE A 1 175 ? -2.235 -2.403 9.891 1.00 92.88 175 ILE A C 1
ATOM 1474 O O . ILE A 1 175 ? -2.338 -2.838 8.747 1.00 92.88 175 ILE A O 1
ATOM 1478 N N . LEU A 1 176 ? -1.138 -2.619 10.625 1.00 93.00 176 LEU A N 1
ATOM 1479 C CA . LEU A 1 176 ? -0.021 -3.428 10.125 1.00 93.00 176 LEU A CA 1
ATOM 1480 C C . LEU A 1 176 ? -0.427 -4.892 9.904 1.00 93.00 176 LEU A C 1
ATOM 1482 O O . LEU A 1 176 ? 0.093 -5.540 8.998 1.00 93.00 176 LEU A O 1
ATOM 1486 N N . GLY A 1 177 ? -1.359 -5.409 10.705 1.00 93.62 177 GLY A N 1
ATOM 1487 C CA . GLY A 1 177 ? -1.952 -6.727 10.510 1.00 93.62 177 GLY A CA 1
ATOM 1488 C C . GLY A 1 177 ? -2.731 -6.823 9.199 1.00 93.62 177 GLY A C 1
ATOM 1489 O O . GLY A 1 177 ? -2.447 -7.717 8.408 1.00 93.62 177 GLY A O 1
ATOM 1490 N N . LEU A 1 178 ? -3.622 -5.864 8.921 1.00 94.44 178 LEU A N 1
ATOM 1491 C CA . LEU A 1 178 ? -4.356 -5.767 7.650 1.00 94.44 178 LEU A CA 1
ATOM 1492 C C . LEU A 1 178 ? -3.405 -5.707 6.449 1.00 94.44 178 LEU A C 1
ATOM 1494 O O . LEU A 1 178 ? -3.557 -6.481 5.507 1.00 94.44 178 LEU A O 1
ATOM 1498 N N . PHE A 1 179 ? -2.372 -4.861 6.523 1.00 95.12 179 PHE A N 1
ATOM 1499 C CA . PHE A 1 179 ? -1.319 -4.818 5.506 1.00 95.12 179 PHE A CA 1
ATOM 1500 C C . PHE A 1 179 ? -0.636 -6.180 5.319 1.00 95.12 179 PHE A C 1
ATOM 1502 O O . PHE A 1 179 ? -0.406 -6.603 4.191 1.00 95.12 179 PHE A O 1
ATOM 1509 N N . THR A 1 180 ? -0.331 -6.888 6.410 1.00 94.69 180 THR A N 1
ATOM 1510 C CA . THR A 1 180 ? 0.328 -8.199 6.334 1.00 94.69 180 THR A CA 1
ATOM 1511 C C . THR A 1 180 ? -0.551 -9.238 5.635 1.00 94.69 180 THR A C 1
ATOM 1513 O O . THR A 1 180 ? -0.031 -10.046 4.873 1.00 94.69 180 THR A O 1
ATOM 1516 N N . TYR A 1 181 ? -1.870 -9.206 5.851 1.00 95.44 181 TYR A N 1
ATOM 1517 C CA . TYR A 1 181 ? -2.803 -10.066 5.117 1.00 95.44 181 TYR A CA 1
ATOM 1518 C C . TYR A 1 181 ? -2.868 -9.714 3.627 1.00 95.44 181 TYR A C 1
ATOM 1520 O O . TYR A 1 181 ? -2.756 -10.619 2.806 1.00 95.44 181 TYR A O 1
ATOM 1528 N N . CYS A 1 182 ? -2.957 -8.427 3.276 1.00 95.94 182 CYS A N 1
ATOM 1529 C CA . CYS A 1 182 ? -2.878 -7.965 1.885 1.00 95.94 182 CYS A CA 1
ATOM 1530 C C . CYS A 1 182 ? -1.599 -8.446 1.178 1.00 95.94 182 CYS A C 1
ATOM 1532 O O . CYS A 1 182 ? -1.656 -9.025 0.095 1.00 95.94 182 CYS A O 1
ATOM 1534 N N . ASP A 1 183 ? -0.437 -8.226 1.798 1.00 93.56 183 ASP A N 1
ATOM 1535 C CA . ASP A 1 183 ? 0.865 -8.613 1.243 1.00 93.56 183 ASP A CA 1
ATOM 1536 C C . ASP A 1 183 ? 1.002 -10.140 1.121 1.00 93.56 183 ASP A C 1
ATOM 1538 O O . ASP A 1 183 ? 1.526 -10.644 0.128 1.00 93.56 183 ASP A O 1
ATOM 1542 N N . ALA A 1 184 ? 0.493 -10.896 2.099 1.00 92.56 184 ALA A N 1
ATOM 1543 C CA . ALA A 1 184 ? 0.482 -12.355 2.041 1.00 92.56 184 ALA A CA 1
ATOM 1544 C C . ALA A 1 184 ? -0.439 -12.891 0.935 1.00 92.56 184 ALA A C 1
ATOM 1546 O O . ALA A 1 184 ? -0.029 -13.791 0.206 1.00 92.56 184 ALA A O 1
ATOM 1547 N N . ALA A 1 185 ? -1.633 -12.316 0.771 1.00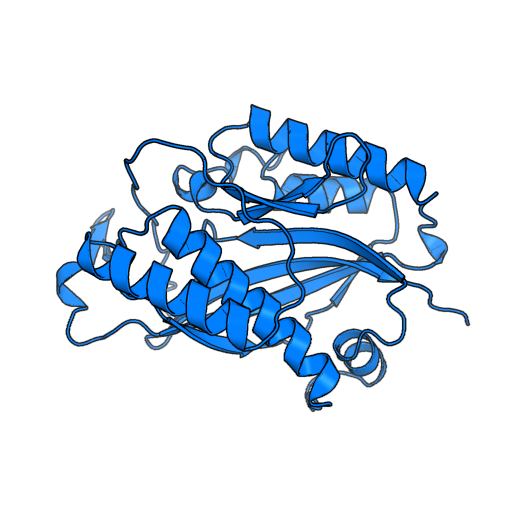 93.44 185 ALA A N 1
ATOM 1548 C CA . ALA A 1 185 ? -2.546 -12.680 -0.307 1.00 93.44 185 ALA A CA 1
ATOM 1549 C C . ALA A 1 185 ? -1.941 -12.371 -1.683 1.00 93.44 185 ALA A C 1
ATOM 1551 O O . ALA A 1 185 ? -1.987 -13.206 -2.580 1.00 93.44 185 ALA A O 1
ATOM 1552 N N . ARG A 1 186 ? -1.277 -11.217 -1.854 1.00 93.69 186 ARG A N 1
ATOM 1553 C CA . ARG A 1 186 ? -0.605 -10.897 -3.125 1.00 93.69 186 ARG A CA 1
ATOM 1554 C C . ARG A 1 186 ? 0.488 -11.906 -3.470 1.00 93.69 186 ARG A C 1
ATOM 1556 O O . ARG A 1 186 ? 0.664 -12.242 -4.641 1.00 93.69 186 ARG A O 1
ATOM 1563 N N . LYS A 1 187 ? 1.223 -12.384 -2.463 1.00 90.25 187 LYS A N 1
ATOM 1564 C CA . LYS A 1 187 ? 2.253 -13.416 -2.631 1.00 90.25 187 LYS A CA 1
ATOM 1565 C C . LYS A 1 187 ? 1.660 -14.784 -2.958 1.00 90.25 187 LYS A C 1
ATOM 1567 O O . LYS A 1 187 ? 2.244 -15.486 -3.775 1.00 90.25 187 LYS A O 1
ATOM 1572 N N . SER A 1 188 ? 0.525 -15.159 -2.361 1.00 89.31 188 SER A N 1
ATOM 1573 C CA . SER A 1 188 ? -0.096 -16.460 -2.639 1.00 89.31 188 SER A CA 1
ATOM 1574 C C . SER A 1 188 ? -0.567 -16.567 -4.087 1.00 89.31 188 SER A C 1
ATOM 1576 O O . SER A 1 188 ? -0.353 -17.607 -4.690 1.00 89.31 188 SER A O 1
ATOM 1578 N N . VAL A 1 189 ? -1.052 -15.472 -4.692 1.00 88.81 189 VAL A N 1
ATOM 1579 C CA . VAL A 1 189 ? -1.434 -15.430 -6.121 1.00 88.81 189 VAL A CA 1
ATOM 1580 C C . VAL A 1 189 ? -0.332 -15.965 -7.047 1.00 88.81 189 VAL A C 1
ATOM 1582 O O . VAL A 1 189 ? -0.632 -16.628 -8.035 1.00 88.81 189 VAL A O 1
ATOM 1585 N N . VAL A 1 190 ? 0.940 -15.708 -6.725 1.00 84.31 190 VAL A N 1
ATOM 1586 C CA . VAL A 1 190 ? 2.085 -16.189 -7.515 1.00 84.31 190 VAL A CA 1
ATOM 1587 C C . VAL A 1 190 ? 2.240 -17.704 -7.396 1.00 84.31 190 VAL A C 1
ATOM 1589 O O . VAL A 1 190 ? 2.443 -18.382 -8.398 1.00 84.31 190 VAL A O 1
ATOM 1592 N N . SER A 1 191 ? 2.126 -18.231 -6.177 1.00 80.50 191 SER A N 1
ATOM 1593 C CA . SER A 1 191 ? 2.261 -19.662 -5.887 1.00 80.50 191 SER A CA 1
ATOM 1594 C C . SER A 1 191 ? 1.063 -20.481 -6.369 1.00 80.50 191 SER A C 1
ATOM 1596 O O . SER A 1 191 ? 1.234 -21.618 -6.798 1.00 80.50 191 SER A O 1
ATOM 1598 N N . ASP A 1 192 ? -0.136 -19.905 -6.293 1.00 82.06 192 ASP A N 1
ATOM 1599 C CA . ASP A 1 192 ? -1.400 -20.562 -6.624 1.00 82.06 192 ASP A CA 1
ATOM 1600 C C . ASP A 1 192 ? -1.636 -20.622 -8.145 1.00 82.06 192 ASP A C 1
ATOM 1602 O O . ASP A 1 192 ? -2.495 -21.370 -8.606 1.00 82.06 192 ASP A O 1
ATOM 1606 N N . GLY A 1 193 ? -0.878 -19.845 -8.934 1.00 76.06 193 GLY A N 1
ATOM 1607 C CA . GLY A 1 193 ? -0.954 -19.851 -10.398 1.00 76.06 193 GLY A CA 1
ATOM 1608 C C . GLY A 1 193 ? -2.308 -19.395 -10.946 1.00 76.06 193 GLY A C 1
ATOM 1609 O O . GLY A 1 193 ? -2.689 -19.800 -12.041 1.00 76.06 193 GLY A O 1
ATOM 1610 N N . VAL A 1 194 ? -3.049 -18.586 -10.180 1.00 80.12 194 VAL A N 1
ATOM 1611 C CA . VAL A 1 194 ? -4.397 -18.133 -10.545 1.00 80.12 194 VAL A CA 1
ATOM 1612 C C . VAL A 1 194 ? -4.340 -17.279 -11.810 1.00 80.12 194 VAL A C 1
ATOM 1614 O O . VAL A 1 194 ? -3.612 -16.285 -11.867 1.00 80.12 194 VAL A O 1
ATOM 1617 N N . GLU A 1 195 ? -5.144 -17.647 -12.806 1.00 82.00 195 GLU A N 1
ATOM 1618 C CA . GLU A 1 195 ? -5.319 -16.870 -14.031 1.00 82.00 195 GLU A CA 1
ATOM 1619 C C . GLU A 1 195 ? -6.465 -15.867 -13.893 1.00 82.00 195 GLU A C 1
ATOM 1621 O O . GLU A 1 195 ? -7.530 -16.163 -13.347 1.00 82.00 195 GLU A O 1
ATOM 1626 N N . TYR A 1 196 ? -6.250 -14.673 -14.438 1.00 87.06 196 TYR A N 1
ATOM 1627 C CA . TYR A 1 196 ? -7.227 -13.590 -14.437 1.00 87.06 196 TYR A CA 1
ATOM 1628 C C . TYR A 1 196 ? -7.659 -13.347 -15.877 1.00 87.06 196 TYR A C 1
ATOM 1630 O O . TYR A 1 196 ? -6.978 -12.651 -16.625 1.00 87.06 196 TYR A O 1
ATOM 1638 N N . GLY A 1 197 ? -8.780 -13.956 -16.275 1.00 87.38 197 GLY A N 1
ATOM 1639 C CA . GLY A 1 197 ? -9.221 -14.005 -17.676 1.00 87.38 197 GLY A CA 1
ATOM 1640 C C . GLY A 1 197 ? -9.508 -12.646 -18.324 1.00 87.38 197 GLY A C 1
ATOM 1641 O O . GLY A 1 197 ? -9.582 -12.563 -19.546 1.00 87.38 197 GLY A O 1
ATOM 1642 N N . HIS A 1 198 ? -9.658 -11.578 -17.535 1.00 91.56 198 HIS A N 1
ATOM 1643 C CA . HIS A 1 198 ? -9.799 -10.211 -18.043 1.00 91.56 198 HIS A CA 1
ATOM 1644 C C . HIS A 1 198 ? -8.463 -9.516 -18.345 1.00 91.56 198 HIS A C 1
ATOM 1646 O O . HIS A 1 198 ? -8.483 -8.444 -18.943 1.00 91.56 198 HIS A O 1
ATOM 1652 N N . LEU A 1 199 ? -7.331 -10.094 -17.934 1.00 92.19 199 LEU A N 1
ATOM 1653 C CA . LEU A 1 199 ? -5.992 -9.547 -18.153 1.00 92.19 199 LEU A CA 1
ATOM 1654 C C . LEU A 1 199 ? -5.331 -10.173 -19.382 1.00 92.19 199 LEU A C 1
ATOM 1656 O O . LEU A 1 199 ? -5.426 -11.383 -19.619 1.00 92.19 199 LEU A O 1
ATOM 1660 N N . ALA A 1 200 ? -4.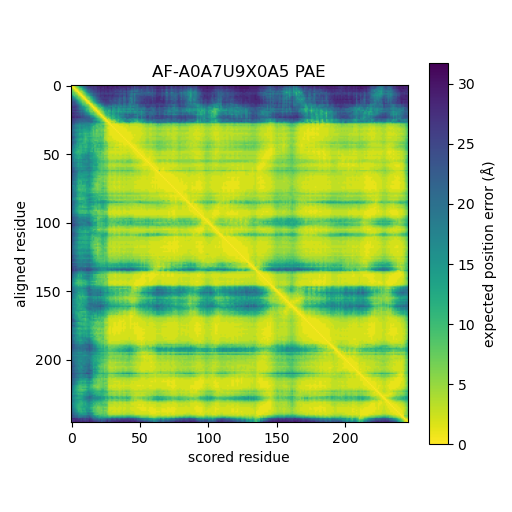601 -9.351 -20.136 1.00 91.56 200 ALA A N 1
ATOM 1661 C CA . ALA A 1 200 ? -3.813 -9.826 -21.267 1.00 91.56 200 ALA A CA 1
ATOM 1662 C C . ALA A 1 200 ? -2.674 -10.747 -20.798 1.00 91.56 200 ALA A C 1
ATOM 1664 O O . ALA A 1 200 ? -2.203 -10.656 -19.665 1.00 91.56 200 ALA A O 1
ATOM 1665 N N . GLU A 1 201 ? -2.163 -11.607 -21.680 1.00 90.69 201 GLU A N 1
ATOM 1666 C CA . GLU A 1 201 ? -1.116 -12.572 -21.313 1.00 90.69 201 GLU A CA 1
ATOM 1667 C C . GLU A 1 201 ? 0.140 -11.900 -20.732 1.00 90.69 201 GLU A C 1
ATOM 1669 O O . GLU A 1 201 ? 0.692 -12.366 -19.738 1.00 90.69 201 GLU A O 1
ATOM 1674 N N . GLN A 1 202 ? 0.541 -10.743 -21.268 1.00 87.94 202 GLN A N 1
ATOM 1675 C CA . GLN A 1 202 ? 1.651 -9.956 -20.718 1.00 87.94 202 GLN A CA 1
ATOM 1676 C C . GLN A 1 202 ? 1.391 -9.483 -19.278 1.00 87.94 202 GLN A C 1
ATOM 1678 O O . GLN A 1 202 ? 2.300 -9.489 -18.450 1.00 87.94 202 GLN A O 1
ATOM 1683 N N . GLU A 1 203 ? 0.158 -9.101 -18.952 1.00 90.81 203 GLU A N 1
ATOM 1684 C CA . GLU A 1 203 ? -0.231 -8.695 -17.599 1.00 90.81 203 GLU A CA 1
ATOM 1685 C C . GLU A 1 203 ? -0.316 -9.900 -16.662 1.00 90.81 203 GLU A C 1
ATOM 1687 O O . GLU A 1 203 ? 0.120 -9.816 -15.517 1.00 90.81 203 GLU A O 1
ATOM 1692 N N . GLN A 1 204 ? -0.781 -11.054 -17.145 1.00 91.00 204 GLN A N 1
ATOM 1693 C CA . GLN A 1 204 ? -0.775 -12.288 -16.357 1.00 91.00 204 GLN A CA 1
ATOM 1694 C C . GLN A 1 204 ? 0.647 -12.728 -15.982 1.00 91.00 204 GLN A C 1
ATOM 1696 O O . GLN A 1 204 ? 0.888 -13.152 -14.850 1.00 91.00 204 GLN A O 1
ATOM 1701 N N . ARG A 1 205 ? 1.626 -12.543 -16.876 1.00 89.31 205 ARG A N 1
ATOM 1702 C CA . ARG A 1 205 ? 3.049 -12.757 -16.552 1.00 89.31 205 ARG A CA 1
ATOM 1703 C C . ARG A 1 205 ? 3.533 -11.823 -15.435 1.00 89.31 205 ARG A C 1
ATOM 1705 O O . ARG A 1 205 ? 4.301 -12.249 -14.570 1.00 89.31 205 ARG A O 1
ATOM 1712 N N . LYS A 1 206 ? 3.045 -10.574 -15.397 1.00 90.06 206 LYS A N 1
ATOM 1713 C CA . LYS A 1 206 ? 3.311 -9.615 -14.305 1.00 90.06 206 LYS A CA 1
ATOM 1714 C C . LYS A 1 206 ? 2.616 -10.018 -13.002 1.00 90.06 206 LYS A C 1
ATOM 1716 O O . LYS A 1 206 ? 3.242 -9.952 -11.948 1.00 90.06 206 LYS A O 1
ATOM 1721 N N . VAL A 1 207 ? 1.385 -10.537 -13.052 1.00 90.81 207 VAL A N 1
ATOM 1722 C CA . VAL A 1 207 ? 0.699 -11.120 -11.880 1.00 90.81 207 VAL A CA 1
ATOM 1723 C C . VAL A 1 207 ? 1.539 -12.241 -11.257 1.00 90.81 207 VAL A C 1
ATOM 1725 O O . VAL A 1 207 ? 1.745 -12.251 -10.038 1.00 90.81 207 VAL A O 1
ATOM 1728 N N . ARG A 1 208 ? 2.097 -13.121 -12.096 1.00 90.38 208 ARG A N 1
ATOM 1729 C CA . ARG A 1 208 ? 3.000 -14.217 -11.703 1.00 90.38 208 ARG A CA 1
ATOM 1730 C C . ARG A 1 208 ? 4.424 -13.765 -11.351 1.00 90.38 208 ARG A C 1
ATOM 1732 O O . ARG A 1 208 ? 5.250 -14.598 -10.995 1.00 90.38 208 ARG A O 1
ATOM 1739 N N . LEU A 1 209 ? 4.710 -12.462 -11.414 1.00 89.81 209 LEU A N 1
ATOM 1740 C CA . LEU A 1 209 ? 6.019 -11.860 -11.134 1.00 89.81 209 LEU A CA 1
ATOM 1741 C C . LEU A 1 209 ? 7.177 -12.466 -11.959 1.00 89.81 209 LEU A C 1
ATOM 1743 O O . LEU A 1 209 ? 8.325 -12.412 -11.527 1.00 89.81 209 LEU A O 1
ATOM 1747 N N . GLU A 1 210 ? 6.908 -13.013 -13.151 1.00 87.19 210 GLU A N 1
ATOM 1748 C CA . GLU A 1 210 ? 7.900 -13.758 -13.955 1.00 87.19 210 GLU A CA 1
ATOM 1749 C C . GLU A 1 210 ? 9.131 -12.926 -14.348 1.00 87.19 210 GLU A C 1
ATOM 1751 O O . GLU A 1 210 ? 10.225 -13.463 -14.511 1.00 87.19 210 GLU A O 1
ATOM 1756 N N . CYS A 1 211 ? 8.955 -11.614 -14.507 1.00 81.69 211 CYS A N 1
ATOM 1757 C CA . CYS A 1 211 ? 10.001 -10.690 -14.944 1.00 81.69 211 CYS A CA 1
ATOM 1758 C C . CYS A 1 211 ? 10.369 -9.668 -13.863 1.00 81.69 211 CYS A C 1
ATOM 1760 O O . CYS A 1 211 ? 10.913 -8.622 -14.193 1.00 81.69 211 CYS A O 1
ATOM 1762 N N . VAL A 1 212 ? 10.054 -9.919 -12.590 1.00 87.44 212 VAL A N 1
ATOM 1763 C CA . VAL A 1 212 ? 10.365 -8.985 -11.496 1.00 87.44 212 VAL A CA 1
ATOM 1764 C C . VAL A 1 212 ? 11.742 -9.293 -10.916 1.00 87.44 212 VAL A C 1
ATOM 1766 O O . VAL A 1 212 ? 11.974 -10.378 -10.390 1.00 87.44 212 VAL A O 1
ATOM 1769 N N . GLU A 1 213 ? 12.650 -8.321 -10.974 1.00 87.38 213 GLU A N 1
ATOM 1770 C CA . GLU A 1 213 ? 13.966 -8.399 -10.328 1.00 87.38 213 GLU A CA 1
ATOM 1771 C C . GLU A 1 213 ? 13.916 -7.937 -8.872 1.00 87.38 213 GLU A C 1
ATOM 1773 O O . GLU A 1 213 ? 14.516 -8.558 -7.995 1.00 87.38 213 GLU A O 1
ATOM 1778 N N . ASP A 1 2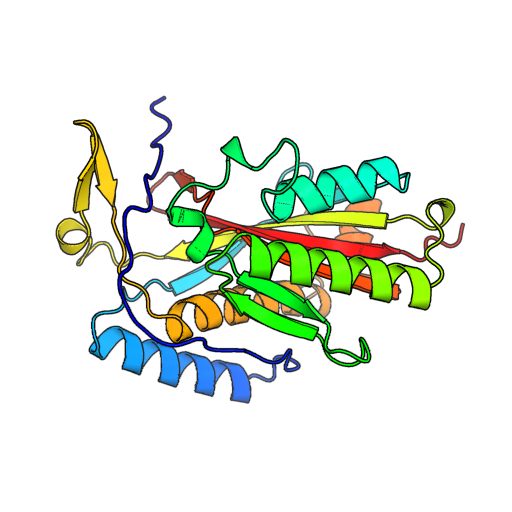14 ? 13.214 -6.835 -8.609 1.00 89.44 214 ASP A N 1
ATOM 1779 C CA . ASP A 1 214 ? 13.208 -6.201 -7.294 1.00 89.44 214 ASP A CA 1
ATOM 1780 C C . ASP A 1 214 ? 11.906 -5.432 -7.034 1.00 89.44 214 ASP A C 1
ATOM 1782 O O . ASP A 1 214 ? 11.114 -5.157 -7.938 1.00 89.44 214 ASP A O 1
ATOM 1786 N N . VAL A 1 215 ? 11.695 -5.047 -5.777 1.00 92.44 215 VAL A N 1
ATOM 1787 C CA . VAL A 1 215 ? 10.604 -4.169 -5.350 1.00 92.44 215 VAL A CA 1
ATOM 1788 C C . VAL A 1 215 ? 11.209 -2.861 -4.876 1.00 92.44 215 VAL A C 1
ATOM 1790 O O . VAL A 1 215 ? 11.818 -2.811 -3.811 1.00 92.44 215 VAL A O 1
ATOM 1793 N N . LEU A 1 216 ? 10.995 -1.780 -5.621 1.00 94.31 216 LEU A N 1
ATOM 1794 C CA . LEU A 1 216 ? 11.514 -0.460 -5.272 1.00 94.31 216 LEU A CA 1
ATOM 1795 C C . LEU A 1 216 ? 10.765 0.152 -4.079 1.00 94.31 216 LEU A C 1
ATOM 1797 O O . LEU A 1 216 ? 11.375 0.749 -3.183 1.00 94.31 216 LEU A O 1
ATOM 1801 N N . PHE A 1 217 ? 9.437 0.027 -4.084 1.00 97.06 217 PHE A N 1
ATOM 1802 C CA . PHE A 1 217 ? 8.556 0.624 -3.085 1.00 97.06 217 PHE A CA 1
ATOM 1803 C C . PHE A 1 217 ? 7.214 -0.107 -3.011 1.00 97.06 217 PHE A C 1
ATOM 1805 O O . PHE A 1 217 ? 6.760 -0.681 -3.996 1.00 97.06 217 PHE A O 1
ATOM 1812 N N . GLN A 1 218 ? 6.565 -0.067 -1.849 1.00 97.56 218 GLN A N 1
ATOM 1813 C CA . GLN A 1 218 ? 5.236 -0.639 -1.642 1.00 97.56 218 GLN A CA 1
ATOM 1814 C C . GLN A 1 218 ? 4.474 0.185 -0.600 1.00 97.56 218 GLN A C 1
ATOM 1816 O O . GLN A 1 218 ? 5.064 0.634 0.390 1.00 97.56 218 GLN A O 1
ATOM 1821 N N . ALA A 1 219 ? 3.174 0.379 -0.810 1.00 97.38 219 ALA A N 1
ATOM 1822 C CA . ALA A 1 219 ? 2.322 1.154 0.080 1.00 97.38 219 ALA A CA 1
ATOM 1823 C C . ALA A 1 219 ? 0.875 0.653 0.079 1.00 97.38 219 ALA A C 1
ATOM 1825 O O . ALA A 1 219 ? 0.314 0.412 -0.983 1.00 97.38 219 ALA A O 1
ATOM 1826 N N . LEU A 1 220 ? 0.251 0.564 1.254 1.00 96.62 220 LEU A N 1
ATOM 1827 C CA . LEU A 1 220 ? -1.202 0.420 1.386 1.00 96.62 220 LEU A CA 1
ATOM 1828 C C . LEU A 1 220 ? -1.788 1.780 1.761 1.00 96.62 220 LEU A C 1
ATOM 1830 O O . LEU A 1 220 ? -1.458 2.323 2.824 1.00 96.62 220 LEU A O 1
ATOM 1834 N N . LEU A 1 221 ? -2.632 2.323 0.886 1.00 95.12 221 LEU A N 1
ATOM 1835 C CA . LEU A 1 221 ? -3.251 3.633 1.066 1.00 95.12 221 LEU A CA 1
ATOM 1836 C C . LEU A 1 221 ? -4.614 3.474 1.740 1.00 95.12 221 LEU A C 1
ATOM 1838 O O . LEU A 1 221 ? -5.575 3.025 1.130 1.00 95.12 221 LEU A O 1
ATOM 1842 N N . LEU A 1 222 ? -4.671 3.824 3.022 1.00 91.31 222 LEU A N 1
ATOM 1843 C CA . LEU A 1 222 ? -5.875 3.831 3.857 1.00 91.31 222 LEU A CA 1
ATOM 1844 C C . LEU A 1 222 ? -6.469 5.244 4.000 1.00 91.31 222 LEU A C 1
ATOM 1846 O O . LEU A 1 222 ? -7.403 5.447 4.775 1.00 91.31 222 LEU A O 1
ATOM 1850 N N . ASP A 1 223 ? -5.905 6.226 3.294 1.00 88.69 223 ASP A N 1
ATOM 1851 C CA . ASP A 1 223 ? -6.455 7.571 3.125 1.00 88.69 223 ASP A CA 1
ATOM 1852 C C . ASP A 1 223 ? -7.420 7.691 1.947 1.00 88.69 223 ASP A C 1
ATOM 1854 O O . ASP A 1 223 ? -8.171 8.659 1.896 1.00 88.69 223 ASP A O 1
ATOM 1858 N N . ASP A 1 224 ? -7.409 6.707 1.051 1.00 84.81 224 ASP A N 1
ATOM 1859 C CA . ASP A 1 224 ? -8.197 6.641 -0.178 1.00 84.81 224 ASP A CA 1
ATOM 1860 C C . ASP A 1 224 ? -8.961 5.309 -0.217 1.00 84.81 224 ASP A C 1
ATOM 1862 O O . ASP A 1 224 ? -8.640 4.394 -0.975 1.00 84.81 224 ASP A O 1
ATOM 1866 N N . VAL A 1 225 ? -9.891 5.152 0.731 1.00 86.88 225 VAL A N 1
ATOM 1867 C CA . VAL A 1 225 ? -10.707 3.940 0.876 1.00 86.88 225 VAL A CA 1
ATOM 1868 C C . VAL A 1 225 ? -12.035 4.089 0.146 1.00 86.88 225 VAL A C 1
ATOM 1870 O O . VAL A 1 225 ? -12.686 5.131 0.212 1.00 86.88 225 VAL A O 1
ATOM 1873 N N . GLU A 1 226 ? -12.463 3.011 -0.499 1.00 84.44 226 GLU A N 1
ATOM 1874 C CA . GLU A 1 226 ? -13.748 2.926 -1.187 1.00 84.44 226 GLU A CA 1
ATOM 1875 C C . GLU A 1 226 ? -14.705 2.036 -0.399 1.00 84.44 226 GLU A C 1
ATOM 1877 O O . GLU A 1 226 ? -14.290 1.029 0.176 1.00 84.44 226 GLU A O 1
ATOM 1882 N N . TYR A 1 227 ? -15.988 2.391 -0.399 1.00 78.75 227 TYR A N 1
ATOM 1883 C CA . TYR A 1 227 ? -17.045 1.558 0.158 1.00 78.75 227 TYR A CA 1
ATOM 1884 C C . TYR A 1 227 ? -18.179 1.426 -0.844 1.00 78.75 227 TYR A C 1
ATOM 1886 O O . TYR A 1 227 ? -18.895 2.393 -1.119 1.00 78.75 227 TYR A O 1
ATOM 1894 N N . THR A 1 228 ? -18.326 0.223 -1.380 1.00 73.19 228 THR A N 1
ATOM 1895 C CA . THR A 1 228 ? -19.296 -0.089 -2.429 1.00 73.19 228 THR A CA 1
ATOM 1896 C C . THR A 1 228 ? -19.925 -1.432 -2.101 1.00 73.19 228 THR A C 1
ATOM 1898 O O . THR A 1 228 ? -19.222 -2.355 -1.704 1.00 73.19 228 THR A O 1
ATOM 1901 N N . ASP A 1 229 ? -21.250 -1.525 -2.214 1.00 73.81 229 ASP A N 1
ATOM 1902 C CA . ASP A 1 229 ? -22.014 -2.765 -2.014 1.00 73.81 229 ASP A CA 1
ATOM 1903 C C . ASP A 1 229 ? -21.742 -3.488 -0.681 1.00 73.81 229 ASP A C 1
ATOM 1905 O O . ASP A 1 229 ? -21.784 -4.710 -0.584 1.00 73.81 229 ASP A O 1
ATOM 1909 N N . GLY A 1 230 ? -21.485 -2.720 0.382 1.00 72.56 230 GLY A N 1
ATOM 1910 C CA . GLY A 1 230 ? -21.222 -3.270 1.713 1.00 72.56 230 GLY A CA 1
ATOM 1911 C C . GLY A 1 230 ? -19.761 -3.645 1.970 1.00 72.56 230 GLY A C 1
ATOM 1912 O O . GLY A 1 230 ? -19.436 -4.067 3.080 1.00 72.56 230 GLY A O 1
ATOM 1913 N N . GLU A 1 231 ? -18.883 -3.460 0.986 1.00 81.12 231 GLU A N 1
ATOM 1914 C CA . GLU A 1 231 ? -17.480 -3.851 1.042 1.00 81.12 231 GLU A CA 1
ATOM 1915 C C . GLU A 1 231 ? -16.571 -2.634 1.164 1.00 81.12 231 GLU A C 1
ATOM 1917 O O . GLU A 1 231 ? -16.630 -1.710 0.352 1.00 81.12 231 GLU A O 1
ATOM 1922 N N . LEU A 1 232 ? -15.694 -2.648 2.168 1.00 87.19 232 LEU A N 1
ATOM 1923 C CA . LEU A 1 232 ? -14.644 -1.647 2.312 1.00 87.19 232 LEU A CA 1
ATOM 1924 C C . LEU A 1 232 ? -13.407 -2.122 1.559 1.00 87.19 232 LEU A C 1
ATOM 1926 O O . LEU A 1 232 ? -12.968 -3.252 1.748 1.00 87.19 232 LEU A O 1
ATOM 1930 N N . SER A 1 233 ? -12.784 -1.260 0.769 1.00 91.44 233 SER A N 1
ATOM 1931 C CA . SER A 1 233 ? -11.560 -1.608 0.058 1.00 91.44 233 SER A CA 1
ATOM 1932 C C . SER A 1 233 ? -10.520 -0.504 0.084 1.00 91.44 233 SER A C 1
ATOM 1934 O O . SER A 1 233 ? -10.854 0.676 0.149 1.00 91.44 233 SER A O 1
ATOM 1936 N N . ALA A 1 234 ? -9.256 -0.904 0.008 1.00 94.06 234 ALA A N 1
ATOM 1937 C CA . ALA A 1 234 ? -8.119 -0.001 -0.079 1.00 94.06 234 ALA A CA 1
ATOM 1938 C C . ALA A 1 234 ? -7.120 -0.501 -1.118 1.00 94.06 234 ALA A C 1
ATOM 1940 O O . ALA A 1 234 ? -6.995 -1.707 -1.345 1.00 94.06 234 ALA A O 1
ATOM 1941 N N . SER A 1 235 ? -6.366 0.423 -1.702 1.00 96.19 235 SER A N 1
ATOM 1942 C CA . SER A 1 235 ? -5.409 0.095 -2.754 1.00 96.19 235 SER A CA 1
ATOM 1943 C C . SER A 1 235 ? -4.015 -0.179 -2.184 1.00 96.19 235 SER A C 1
ATOM 1945 O O . SER A 1 235 ? -3.427 0.646 -1.474 1.00 96.19 235 SER A O 1
ATOM 1947 N N . LEU A 1 236 ? -3.484 -1.357 -2.510 1.00 97.56 236 LEU A N 1
ATOM 1948 C CA . LEU A 1 236 ? -2.092 -1.746 -2.337 1.00 97.56 236 LEU A CA 1
ATOM 1949 C C . LEU A 1 236 ? -1.336 -1.422 -3.629 1.00 97.56 236 LEU A C 1
ATOM 1951 O O . LEU A 1 236 ? -1.633 -1.970 -4.688 1.00 97.56 236 LEU A O 1
ATOM 1955 N N . TYR A 1 237 ? -0.340 -0.552 -3.522 1.00 98.12 237 TYR A N 1
ATOM 1956 C CA . TYR A 1 237 ? 0.539 -0.170 -4.617 1.00 98.12 237 TYR A CA 1
ATOM 1957 C C . TYR A 1 237 ? 1.909 -0.803 -4.438 1.00 98.12 237 TYR A C 1
ATOM 1959 O O . TYR A 1 237 ? 2.489 -0.726 -3.349 1.00 98.12 237 TYR A O 1
ATOM 1967 N N . THR A 1 238 ? 2.460 -1.348 -5.517 1.00 97.69 238 THR A N 1
ATOM 1968 C CA . THR A 1 238 ? 3.827 -1.875 -5.549 1.00 97.69 238 THR A CA 1
ATOM 1969 C C . THR A 1 238 ? 4.546 -1.357 -6.787 1.00 97.69 238 THR A C 1
ATOM 1971 O O . THR A 1 238 ? 4.016 -1.437 -7.886 1.00 97.69 238 THR A O 1
ATOM 1974 N N . ILE A 1 239 ? 5.754 -0.818 -6.625 1.00 96.69 239 ILE A N 1
ATOM 1975 C CA . ILE A 1 239 ? 6.623 -0.447 -7.746 1.00 96.69 239 ILE A CA 1
ATOM 1976 C C . ILE A 1 239 ? 7.662 -1.549 -7.914 1.00 96.69 239 ILE A C 1
ATOM 1978 O O . ILE A 1 239 ? 8.541 -1.713 -7.062 1.00 96.69 239 ILE A O 1
ATOM 1982 N N . TYR A 1 240 ? 7.550 -2.290 -9.009 1.00 93.62 240 TYR A N 1
ATOM 1983 C CA . TYR A 1 240 ? 8.467 -3.351 -9.397 1.00 93.62 240 TYR A CA 1
ATOM 1984 C C . TYR A 1 240 ? 9.549 -2.835 -10.341 1.00 93.62 240 TYR A C 1
ATOM 1986 O O . TYR A 1 240 ? 9.279 -2.036 -11.242 1.00 93.62 240 TYR A O 1
ATOM 1994 N N . CYS A 1 241 ? 10.763 -3.336 -10.139 1.00 90.75 241 CYS A N 1
ATOM 1995 C CA . CYS A 1 241 ? 11.835 -3.283 -11.122 1.00 90.75 241 CYS A CA 1
ATOM 1996 C C . CYS A 1 241 ? 11.719 -4.528 -11.998 1.00 90.75 241 CYS A C 1
ATOM 1998 O O . CYS A 1 241 ? 11.796 -5.645 -11.477 1.00 90.75 241 CYS A O 1
ATOM 2000 N N . MET A 1 242 ? 11.503 -4.336 -13.296 1.00 87.19 242 MET A N 1
ATOM 2001 C CA . MET A 1 242 ? 11.345 -5.433 -14.239 1.00 87.19 242 MET A CA 1
ATOM 2002 C C . MET A 1 242 ? 12.681 -5.775 -14.912 1.00 87.19 242 MET A C 1
ATOM 2004 O O . MET A 1 242 ? 13.612 -4.975 -14.959 1.00 87.19 242 MET A O 1
ATOM 2008 N N . ASN A 1 243 ? 12.751 -6.989 -15.440 1.00 79.56 243 ASN A N 1
ATOM 2009 C CA . ASN A 1 243 ? 13.776 -7.474 -16.352 1.00 79.56 243 ASN A CA 1
ATOM 2010 C C . ASN A 1 243 ? 13.072 -8.081 -17.552 1.00 79.56 243 ASN A C 1
ATOM 2012 O O . ASN A 1 243 ? 13.053 -9.300 -17.746 1.00 79.56 243 ASN A O 1
ATOM 2016 N N . GLU A 1 244 ? 12.415 -7.217 -18.316 1.00 64.19 244 GLU A N 1
ATOM 2017 C CA . GLU A 1 244 ? 11.933 -7.579 -19.639 1.00 64.19 244 GLU A CA 1
ATOM 2018 C C . GLU A 1 244 ? 13.175 -7.678 -20.537 1.00 64.19 244 GLU A C 1
ATOM 2020 O O . GLU A 1 244 ? 13.637 -6.702 -21.118 1.00 64.19 244 GLU A O 1
ATOM 2025 N N . LYS A 1 245 ? 13.802 -8.860 -20.566 1.00 52.69 245 LYS A N 1
ATOM 2026 C CA . LYS A 1 245 ? 14.694 -9.201 -21.673 1.00 52.69 245 LYS A CA 1
ATOM 2027 C C . LYS A 1 245 ? 13.798 -9.478 -22.872 1.00 52.69 245 LYS A C 1
ATOM 2029 O O . LYS A 1 245 ? 13.001 -10.415 -22.808 1.00 52.69 245 LYS A O 1
ATOM 2034 N N . GLU A 1 246 ? 13.909 -8.642 -23.899 1.00 44.47 246 GLU A N 1
ATOM 2035 C CA . GLU A 1 246 ? 13.477 -8.995 -25.257 1.00 44.47 246 GLU A CA 1
ATOM 2036 C C . GLU A 1 246 ? 14.136 -10.303 -25.719 1.00 44.47 246 GLU A C 1
ATOM 2038 O O . GLU A 1 246 ? 15.330 -10.527 -25.390 1.00 44.47 246 GLU A O 1
#

Mean predicted aligned error: 7.61 Å

Solvent-accessible surface area (backbone atoms only — not comparable to full-atom values): 13955 Å² total; per-residue (Å²): 133,88,78,62,77,62,65,62,64,78,82,88,82,88,84,89,64,76,43,70,77,65,84,77,45,73,72,56,53,53,52,41,47,58,50,37,56,54,43,28,77,72,62,20,54,74,66,35,80,70,52,77,44,75,61,92,76,29,69,42,79,35,77,41,72,68,53,45,52,49,51,52,25,52,79,58,28,33,82,94,33,41,85,72,51,49,89,27,41,44,59,20,35,35,51,33,50,42,99,81,58,77,52,55,26,38,29,60,37,82,47,70,68,56,39,51,50,31,52,54,33,41,56,52,42,44,63,74,67,61,71,57,46,89,36,35,29,35,41,37,45,33,39,36,36,30,46,60,62,68,94,54,41,76,82,30,51,42,75,54,97,90,38,83,42,59,42,75,44,69,47,69,67,38,53,54,37,50,50,50,49,49,55,41,52,59,53,43,45,41,78,69,65,69,82,58,91,86,51,55,71,74,53,48,41,55,64,52,45,74,41,56,77,47,76,72,44,42,35,41,37,57,57,64,47,47,60,58,97,84,36,41,32,31,41,38,36,36,32,33,36,38,53,67,76,130

pLDDT: mean 82.93, std 17.48, range [25.47, 98.12]

Sequence (246 aa):
MSQYRFVAAFFIFPGQCIGKRKEGNVESLREVKRVMEREAKKGSCPLMFDRLEFGTNPFQTVTSEEKLDEVLAWLLRLKSFRQYAEKTIINNVYMDWDLFCKNPQFKRTRSVIDRERIYAGIQRYKKRLKLDYDRGLCLETVRCVFLFPQEEAEKYRIIHDGQETYAFILSNKYILGLFTYCDAARKSVVSDGVEYGHLAEQEQRKVRLECVEDVLFQALLLDDVEYTDGELSASLYTIYCMNEKE

Foldseek 3Di:
DDFDDAPQDDEDDDDWDKAWDDDDDVVVLVVLVVLLVVVVVVQFFSKAWDAKDADLCQKDWQQDPVSVVVVLCCQLCHDVSVVLCPQQQQLKWKWAADPVSPTTMITGDRDSVVSVNRVVRLVVVCVVVVADSVQIKMKGKMKTKIAGDVVCQVVQWDQDPNDIHGHGHADRSRSVSSVSVVVNNLVVQLVVLDDDVSDDPVVSCVSNVVFFPDWSIKMWGRSDWGDDPNIIITMIITITRGRPDD

Radius of gyration: 18.1 Å; Cα contacts (8 Å, |Δi|>4): 403; chains: 1; bounding box: 47×40×48 Å